Protein AF-A0A0C3SFB3-F1 (afdb_monomer_lite)

Secondary structure (DSSP, 8-state):
-----PPP---TTHHHHHHTTS-----TTHHHHSTT--TT-HHHHHHHHHHH-GGG-EEEETTTTEEEE-----SSS-----TTPPPBPTTT-PBPEE--SS--PPPTT-HHHHHHHHHHHHTTHHHHHHHHHHHHHHHHHHHHHHHHHH-S-HHHHHHHHHHHHHHHHTT---HHHHHHHHHHHHHHTSSS----------

Structure (mmCIF, N/CA/C/O backbone):
data_AF-A0A0C3SFB3-F1
#
_entry.id   AF-A0A0C3SFB3-F1
#
loop_
_atom_site.group_PDB
_atom_site.id
_atom_site.type_symbol
_atom_site.label_atom_id
_atom_site.label_alt_id
_atom_site.label_comp_id
_atom_site.label_asym_id
_atom_site.label_entity_id
_atom_site.label_seq_id
_atom_site.pdbx_PDB_ins_code
_atom_site.Cartn_x
_atom_site.Cartn_y
_atom_site.Cartn_z
_atom_site.occupancy
_atom_site.B_iso_or_equiv
_atom_site.auth_seq_id
_atom_site.auth_comp_id
_atom_site.auth_asym_id
_atom_site.auth_atom_id
_atom_site.pdbx_PDB_model_num
ATOM 1 N N . MET A 1 1 ? -68.921 9.441 -47.881 1.00 49.91 1 MET A N 1
ATOM 2 C CA . MET A 1 1 ? -67.857 8.705 -48.596 1.00 49.91 1 MET A CA 1
ATOM 3 C C . MET A 1 1 ? -66.589 9.534 -48.501 1.00 49.91 1 MET A C 1
ATOM 5 O O . MET A 1 1 ? -66.447 10.496 -49.240 1.00 49.91 1 MET A O 1
ATOM 9 N N . SER A 1 2 ? -65.757 9.250 -47.498 1.00 42.28 2 SER A N 1
ATOM 10 C CA . SER A 1 2 ? -64.534 10.006 -47.208 1.00 42.28 2 SER A CA 1
ATOM 11 C C . SER A 1 2 ? -63.333 9.083 -47.340 1.00 42.28 2 SER A C 1
ATOM 13 O O . SER A 1 2 ? -63.399 7.913 -46.965 1.00 42.28 2 SER A O 1
ATOM 15 N N . TRP A 1 3 ? -62.285 9.631 -47.937 1.00 44.44 3 TRP A N 1
ATOM 16 C CA . TRP A 1 3 ? -61.108 8.955 -48.454 1.00 44.44 3 TRP A CA 1
ATOM 17 C C . TRP A 1 3 ? -60.105 8.580 -47.357 1.00 44.44 3 TRP A C 1
ATOM 19 O O . TRP A 1 3 ? -59.938 9.297 -46.373 1.00 44.44 3 TRP A O 1
ATOM 29 N N . TYR A 1 4 ? -59.423 7.456 -47.582 1.00 46.94 4 TYR A N 1
ATOM 30 C CA . TYR A 1 4 ? -58.229 7.007 -46.868 1.00 46.94 4 TYR A CA 1
ATOM 31 C C . TYR A 1 4 ? -57.036 7.939 -47.141 1.00 46.94 4 TYR A C 1
ATOM 33 O O . TYR A 1 4 ? -56.755 8.255 -48.296 1.00 46.94 4 TYR A O 1
ATOM 41 N N . LEU A 1 5 ? -56.264 8.258 -46.098 1.00 49.12 5 LEU A N 1
ATOM 42 C CA . LEU A 1 5 ? -54.842 8.601 -46.207 1.00 49.12 5 LEU A CA 1
ATOM 43 C C . LEU A 1 5 ? -54.047 7.771 -45.179 1.00 49.12 5 LEU A C 1
ATOM 45 O O . LEU A 1 5 ? -54.391 7.799 -43.996 1.00 49.12 5 LEU A O 1
ATOM 49 N N . PRO A 1 6 ? -52.998 7.035 -45.593 1.00 55.06 6 PRO A N 1
ATOM 50 C CA . PRO A 1 6 ? -52.096 6.346 -44.678 1.00 55.06 6 PRO A CA 1
ATOM 51 C C . PRO A 1 6 ? -51.056 7.327 -44.118 1.00 55.06 6 PRO A C 1
ATOM 53 O O . PRO A 1 6 ? -50.273 7.923 -44.856 1.00 55.06 6 PRO A O 1
ATOM 56 N N . GLY A 1 7 ? -51.048 7.489 -42.794 1.00 41.53 7 GLY A N 1
ATOM 57 C CA . GLY A 1 7 ? -50.028 8.247 -42.073 1.00 41.53 7 GLY A CA 1
ATOM 58 C C . GLY A 1 7 ? -48.713 7.472 -41.986 1.00 41.53 7 GLY A C 1
ATOM 59 O O . GLY A 1 7 ? -48.650 6.401 -41.386 1.00 41.53 7 GLY A O 1
ATOM 60 N N . SER A 1 8 ? -47.665 8.041 -42.576 1.00 47.25 8 SER A N 1
ATOM 61 C CA . SER A 1 8 ? -46.278 7.588 -42.518 1.00 47.25 8 SER A CA 1
ATOM 62 C C . SER A 1 8 ? -45.688 7.757 -41.114 1.00 47.25 8 SER A C 1
ATOM 64 O O . SER A 1 8 ? -45.503 8.880 -40.644 1.00 47.25 8 SER A O 1
ATOM 66 N N . TRP A 1 9 ? -45.328 6.651 -40.469 1.00 46.22 9 TRP A N 1
ATOM 67 C CA . TRP A 1 9 ? -44.411 6.646 -39.330 1.00 46.22 9 TRP A CA 1
ATOM 68 C C . TRP A 1 9 ? -42.994 6.448 -39.866 1.00 46.22 9 TRP A C 1
ATOM 70 O O . TRP A 1 9 ? -42.570 5.329 -40.138 1.00 46.22 9 TRP A O 1
ATOM 80 N N . SER A 1 10 ? -42.262 7.541 -40.066 1.00 52.19 10 SER A N 1
ATOM 81 C CA . SER A 1 10 ? -40.809 7.493 -40.238 1.00 52.19 10 SER A CA 1
ATOM 82 C C . SER A 1 10 ? -40.157 7.953 -38.938 1.00 52.19 10 SER A C 1
ATOM 84 O O . SER A 1 10 ? -39.883 9.138 -38.731 1.00 52.19 10 SER A O 1
ATOM 86 N N . ASP A 1 11 ? -39.961 6.983 -38.049 1.00 52.31 11 ASP A N 1
ATOM 87 C CA . ASP A 1 11 ? -39.263 7.095 -36.775 1.00 52.31 11 ASP A CA 1
ATOM 88 C C . ASP A 1 11 ? -37.782 7.457 -36.968 1.00 52.31 11 ASP A C 1
ATOM 90 O O . ASP A 1 11 ? -36.926 6.599 -37.172 1.00 52.31 11 ASP A O 1
ATOM 94 N N . ASN A 1 12 ? -37.445 8.736 -36.800 1.00 55.34 12 ASN A N 1
ATOM 95 C CA . ASN A 1 12 ? -36.061 9.190 -36.600 1.00 55.34 12 ASN A CA 1
ATOM 96 C C . ASN A 1 12 ? -35.609 9.133 -35.122 1.00 55.34 12 ASN A C 1
ATOM 98 O O . ASN A 1 12 ? -34.613 9.750 -34.746 1.00 55.34 12 ASN A O 1
ATOM 102 N N . SER A 1 13 ? -36.299 8.370 -34.268 1.00 54.44 13 SER A N 1
ATOM 103 C CA . SER A 1 13 ? -35.943 8.218 -32.844 1.00 54.44 13 SER A CA 1
ATOM 104 C C . SER A 1 13 ? -34.999 7.043 -32.551 1.00 54.44 13 SER A C 1
ATOM 106 O O . SER A 1 13 ? -34.404 6.986 -31.473 1.00 54.44 13 SER A O 1
ATOM 108 N N . SER A 1 14 ? -34.786 6.133 -33.505 1.00 54.47 14 SER A N 1
ATOM 109 C CA . SER A 1 14 ? -34.004 4.906 -33.271 1.00 54.47 14 SER A CA 1
ATOM 110 C C . SER A 1 14 ? -32.488 5.085 -33.455 1.00 54.47 14 SER A C 1
ATOM 112 O O . SER A 1 14 ? -31.701 4.408 -32.792 1.00 54.47 14 SER A O 1
ATOM 114 N N . LEU A 1 15 ? -32.038 6.048 -34.271 1.00 52.28 15 LEU A N 1
ATOM 115 C CA . LEU A 1 15 ? -30.601 6.299 -34.479 1.00 52.28 15 LEU A CA 1
ATOM 116 C C . LEU A 1 15 ? -29.950 7.081 -33.326 1.00 52.28 15 LEU A C 1
ATOM 118 O O . LEU A 1 15 ? -28.795 6.826 -32.977 1.00 52.28 15 LEU A O 1
ATOM 122 N N . LEU A 1 16 ? -30.690 7.971 -32.657 1.00 51.06 16 LEU A N 1
ATOM 123 C CA . LEU A 1 16 ? -30.172 8.698 -31.490 1.00 51.06 16 LEU A CA 1
ATOM 124 C C . LEU A 1 16 ? -30.140 7.842 -30.212 1.00 51.06 16 LEU A C 1
ATOM 126 O O . LEU A 1 16 ? -29.319 8.099 -29.327 1.00 51.06 16 LEU A O 1
ATOM 130 N N . ALA A 1 17 ? -30.964 6.792 -30.127 1.00 52.12 17 ALA A N 1
ATOM 131 C CA . ALA A 1 17 ? -30.887 5.802 -29.052 1.00 52.12 17 ALA A CA 1
ATOM 132 C C . ALA A 1 17 ? -29.675 4.862 -29.219 1.00 52.12 17 ALA A C 1
ATOM 134 O O . ALA A 1 17 ? -28.998 4.553 -28.236 1.00 52.12 17 ALA A O 1
ATOM 135 N N . ALA A 1 18 ? -29.323 4.491 -30.457 1.00 51.00 18 ALA A N 1
ATOM 136 C CA . ALA A 1 18 ? -28.175 3.626 -30.744 1.00 51.00 18 ALA A CA 1
ATOM 137 C C . ALA A 1 18 ? -26.812 4.308 -30.487 1.00 51.00 18 ALA A C 1
ATOM 139 O O . ALA A 1 18 ? -25.882 3.671 -29.993 1.00 51.00 18 ALA A O 1
ATOM 140 N N . ILE A 1 19 ? -26.687 5.621 -30.718 1.00 52.19 19 ILE A N 1
ATOM 141 C CA . ILE A 1 19 ? -25.431 6.356 -30.452 1.00 52.19 19 ILE A CA 1
ATOM 142 C C . ILE A 1 19 ? -25.197 6.571 -28.941 1.00 52.19 19 ILE A C 1
ATOM 144 O O . ILE A 1 19 ? -24.052 6.656 -28.486 1.00 52.19 19 ILE A O 1
ATOM 148 N N . ARG A 1 20 ? -26.258 6.582 -28.119 1.00 46.94 20 ARG A N 1
ATOM 149 C CA . ARG A 1 20 ? -26.149 6.747 -26.656 1.00 46.94 20 ARG A CA 1
ATOM 150 C C . ARG A 1 20 ? -25.627 5.508 -25.917 1.00 46.94 20 ARG A C 1
ATOM 152 O O . ARG A 1 20 ? -25.190 5.647 -24.776 1.00 46.94 20 ARG A O 1
ATOM 159 N N . LEU A 1 21 ? -25.595 4.336 -26.554 1.00 46.41 21 LEU A N 1
ATOM 160 C CA . LEU A 1 21 ? -25.125 3.088 -25.934 1.00 46.41 21 LEU A CA 1
ATOM 161 C C . LEU A 1 21 ? -23.612 2.822 -26.085 1.00 46.41 21 LEU A C 1
ATOM 163 O O . LEU A 1 21 ? -23.083 1.980 -25.360 1.00 46.41 21 LEU A O 1
ATOM 167 N N . SER A 1 22 ? -22.885 3.589 -26.910 1.00 48.84 22 SER A N 1
ATOM 168 C CA . SER A 1 22 ? -21.441 3.375 -27.163 1.00 48.84 22 SER A CA 1
ATOM 169 C C . SER A 1 22 ? -20.495 4.399 -26.525 1.00 48.84 22 SER A C 1
ATOM 171 O O . SER A 1 22 ? -19.280 4.324 -26.693 1.00 48.84 22 SER A O 1
ATOM 173 N N . LEU A 1 23 ? -21.008 5.338 -25.727 1.00 48.16 23 LEU A N 1
ATOM 174 C CA . LEU A 1 23 ? -20.191 6.307 -24.991 1.00 48.16 23 LEU A CA 1
ATOM 175 C C . LEU A 1 23 ? -20.439 6.196 -23.485 1.00 48.16 23 LEU A C 1
ATOM 177 O O . LEU A 1 23 ? -20.798 7.167 -22.820 1.00 48.16 23 LEU A O 1
ATOM 181 N N . LYS A 1 24 ? -20.144 5.019 -22.914 1.00 49.81 24 LYS A N 1
ATOM 182 C CA . LYS A 1 24 ? -19.747 4.918 -21.500 1.00 49.81 24 LYS A CA 1
ATOM 183 C C . LYS A 1 24 ? -18.428 5.677 -21.341 1.00 49.81 24 LYS A C 1
ATOM 185 O O . LYS A 1 24 ? -17.345 5.099 -21.350 1.00 49.81 24 LYS A O 1
ATOM 190 N N . LYS A 1 25 ? -18.517 7.008 -21.262 1.00 47.16 25 LYS A N 1
ATOM 191 C CA . LYS A 1 25 ? -17.401 7.904 -20.968 1.00 47.16 25 LYS A CA 1
ATOM 192 C C . LYS A 1 25 ? -16.881 7.528 -19.583 1.00 47.16 25 LYS A C 1
ATOM 194 O O . LYS A 1 25 ? -17.383 8.002 -18.569 1.00 47.16 25 LYS A O 1
ATOM 199 N N . SER A 1 26 ? -15.863 6.671 -19.549 1.00 44.28 26 SER A N 1
ATOM 200 C CA . SER A 1 26 ? -14.996 6.495 -18.389 1.00 44.28 26 SER A CA 1
ATOM 201 C C . SER A 1 26 ? -14.625 7.888 -17.880 1.00 44.28 26 SER A C 1
ATOM 203 O O . SER A 1 26 ? -14.154 8.724 -18.671 1.00 44.28 26 SER A O 1
ATOM 205 N N . THR A 1 27 ? -14.862 8.147 -16.596 1.00 47.53 27 THR A N 1
ATOM 206 C CA . THR A 1 27 ? -14.517 9.428 -15.975 1.00 47.53 27 THR A CA 1
ATOM 207 C C . THR A 1 27 ? -13.043 9.771 -16.256 1.00 47.53 27 THR A C 1
ATOM 209 O O . THR A 1 27 ? -12.217 8.859 -16.373 1.00 47.53 27 THR A O 1
ATOM 212 N N . PRO A 1 28 ? -12.660 11.057 -16.365 1.00 46.81 28 PRO A N 1
ATOM 213 C CA . PRO A 1 28 ? -11.268 11.449 -16.618 1.00 46.81 28 PRO A CA 1
ATOM 214 C C . PRO A 1 28 ? -10.269 10.866 -15.601 1.00 46.81 28 PRO A C 1
ATOM 216 O O . PRO A 1 28 ? -9.094 10.699 -15.921 1.00 46.81 28 PRO A O 1
ATOM 219 N N . PHE A 1 29 ? -10.743 10.501 -14.404 1.00 40.38 29 PHE A N 1
ATOM 220 C CA . PHE A 1 29 ? -9.942 9.883 -13.351 1.00 40.38 29 PHE A CA 1
ATOM 221 C C . PHE A 1 29 ? -9.592 8.409 -13.631 1.00 40.38 29 PHE A C 1
ATOM 223 O O . PHE A 1 29 ? -8.455 8.004 -13.404 1.00 40.38 29 PHE A O 1
ATOM 230 N N . GLN A 1 30 ? -10.503 7.622 -14.222 1.00 44.09 30 GLN A N 1
ATOM 231 C CA . GLN A 1 30 ? -10.213 6.235 -14.630 1.00 44.09 30 GLN A CA 1
ATOM 232 C C . GLN A 1 30 ? -9.124 6.164 -15.709 1.00 44.09 30 GLN A C 1
ATOM 234 O O . GLN A 1 30 ? -8.238 5.314 -15.650 1.00 44.09 30 GLN A O 1
ATOM 239 N N . ARG A 1 31 ? -9.073 7.149 -16.618 1.00 45.91 31 ARG A N 1
ATOM 240 C CA . ARG A 1 31 ? -8.087 7.161 -17.716 1.00 45.91 31 ARG A CA 1
ATOM 241 C C . ARG A 1 31 ? -6.635 7.377 -17.281 1.00 45.91 31 ARG A C 1
ATOM 243 O O . ARG A 1 31 ? -5.741 7.240 -18.119 1.00 45.91 31 ARG A O 1
ATOM 250 N N . ARG A 1 32 ? -6.377 7.757 -16.023 1.00 44.41 32 ARG A N 1
ATOM 251 C CA . ARG A 1 32 ? -5.012 7.924 -15.493 1.00 44.41 32 ARG A CA 1
ATOM 252 C C . ARG A 1 32 ? -4.505 6.666 -14.771 1.00 44.41 32 ARG A C 1
ATOM 254 O O . ARG A 1 32 ? -3.295 6.498 -14.667 1.00 44.41 32 ARG A O 1
ATOM 261 N N . CYS A 1 33 ? -5.398 5.765 -14.353 1.00 45.50 33 CYS A N 1
ATOM 262 C CA . CYS A 1 33 ? -5.047 4.458 -13.788 1.00 45.50 33 CYS A CA 1
ATOM 263 C C . CYS A 1 33 ? -4.882 3.368 -14.863 1.00 45.50 33 CYS A C 1
ATOM 265 O O . CYS A 1 33 ? -4.105 2.443 -14.652 1.00 45.50 33 CYS A O 1
ATOM 267 N N . ASP A 1 34 ? -5.530 3.522 -16.024 1.00 42.88 34 ASP A N 1
ATOM 268 C CA . ASP A 1 34 ? -5.486 2.533 -17.115 1.00 42.88 34 ASP A CA 1
ATOM 269 C C . ASP A 1 34 ? -4.288 2.685 -18.068 1.00 42.88 34 ASP A C 1
ATOM 271 O O . ASP A 1 34 ? -3.938 1.752 -18.784 1.00 42.88 34 ASP A O 1
ATOM 275 N N . ARG A 1 35 ? -3.609 3.842 -18.106 1.00 43.62 35 ARG A N 1
ATOM 276 C CA . ARG A 1 35 ? -2.664 4.151 -19.201 1.00 43.62 35 ARG A CA 1
ATOM 277 C C . ARG A 1 35 ? -1.262 3.532 -19.072 1.00 43.62 35 ARG A C 1
ATOM 279 O O . ARG A 1 35 ? -0.340 3.967 -19.757 1.00 43.62 35 ARG A O 1
ATOM 286 N N . ARG A 1 36 ? -1.082 2.542 -18.195 1.00 45.78 36 ARG A N 1
ATOM 287 C CA . ARG A 1 36 ? 0.147 1.731 -18.133 1.00 45.78 36 ARG A CA 1
ATOM 288 C C . ARG A 1 36 ? -0.111 0.386 -17.457 1.00 45.78 36 ARG A C 1
ATOM 290 O O . ARG A 1 36 ? 0.445 0.090 -16.401 1.00 45.78 36 ARG A O 1
ATOM 297 N N . ILE A 1 37 ? -1.012 -0.389 -18.046 1.00 44.84 37 ILE A N 1
ATOM 298 C CA . ILE A 1 37 ? -1.141 -1.816 -17.765 1.00 44.84 37 ILE A CA 1
ATOM 299 C C . ILE A 1 37 ? -0.477 -2.530 -18.943 1.00 44.84 37 ILE A C 1
ATOM 301 O O . ILE A 1 37 ? -1.133 -2.886 -19.914 1.00 44.84 37 ILE A O 1
ATOM 305 N N . ASP A 1 38 ? 0.848 -2.662 -18.881 1.00 42.56 38 ASP A N 1
ATOM 306 C CA . ASP A 1 38 ? 1.537 -3.679 -19.675 1.00 42.56 38 ASP A CA 1
ATOM 307 C C . ASP A 1 38 ? 1.172 -5.027 -19.037 1.00 42.56 38 ASP A C 1
ATOM 309 O O . ASP A 1 38 ? 1.398 -5.240 -17.842 1.00 42.56 38 ASP A O 1
ATOM 313 N N . TYR A 1 39 ? 0.526 -5.906 -19.802 1.00 45.09 39 TYR A N 1
ATOM 314 C CA . TYR A 1 39 ? -0.134 -7.132 -19.333 1.00 45.09 39 TYR A CA 1
ATOM 315 C C . TYR A 1 39 ? 0.817 -8.237 -18.828 1.00 45.09 39 TYR A C 1
ATOM 317 O O . TYR A 1 39 ? 0.364 -9.342 -18.539 1.00 45.09 39 TYR A O 1
ATOM 325 N N . ASP A 1 40 ? 2.116 -7.966 -18.675 1.00 45.44 40 ASP A N 1
ATOM 326 C CA . ASP A 1 40 ? 3.138 -9.023 -18.656 1.00 45.44 40 ASP A CA 1
ATOM 327 C C . ASP A 1 40 ? 3.744 -9.352 -17.278 1.00 45.44 40 ASP A C 1
ATOM 329 O O . ASP A 1 40 ? 4.722 -10.077 -17.150 1.00 45.44 40 ASP A O 1
ATOM 333 N N . THR A 1 41 ? 3.170 -8.856 -16.180 1.00 48.41 41 THR A N 1
ATOM 334 C CA . THR A 1 41 ? 3.517 -9.368 -14.839 1.00 48.41 41 THR A CA 1
ATOM 335 C C . THR A 1 41 ? 2.291 -9.398 -13.934 1.00 48.41 41 THR A C 1
ATOM 337 O O . THR A 1 41 ? 1.861 -8.375 -13.398 1.00 48.41 41 THR A O 1
ATOM 340 N N . ARG A 1 42 ? 1.751 -10.603 -13.682 1.00 48.25 42 ARG A N 1
ATOM 341 C CA . ARG A 1 42 ? 0.630 -10.873 -12.748 1.00 48.25 42 ARG A CA 1
ATOM 342 C C . ARG A 1 42 ? 0.789 -10.221 -11.360 1.00 48.25 42 ARG A C 1
ATOM 344 O O . ARG A 1 42 ? -0.207 -9.974 -10.688 1.00 48.25 42 ARG A O 1
ATOM 351 N N . LEU A 1 43 ? 2.012 -9.887 -10.937 1.00 47.53 43 LEU A N 1
ATOM 352 C CA . LEU A 1 43 ? 2.312 -9.226 -9.658 1.00 47.53 43 LEU A CA 1
ATOM 353 C C . LEU A 1 43 ? 2.208 -7.685 -9.700 1.00 47.53 43 LEU A C 1
ATOM 355 O O . LEU A 1 43 ? 1.955 -7.055 -8.671 1.00 47.53 43 LEU A O 1
ATOM 359 N N . GLY A 1 44 ? 2.349 -7.056 -10.872 1.00 44.16 44 GLY A N 1
ATOM 360 C CA . GLY A 1 44 ? 2.242 -5.599 -11.032 1.00 44.16 44 GLY A CA 1
ATOM 361 C C . GLY A 1 44 ? 0.805 -5.078 -10.911 1.00 44.16 44 GLY A C 1
ATOM 362 O O . GLY A 1 44 ? 0.584 -3.961 -10.431 1.00 44.16 44 GLY A O 1
ATOM 363 N N . HIS A 1 45 ? -0.172 -5.917 -11.263 1.00 49.06 45 HIS A N 1
ATOM 364 C CA . HIS A 1 45 ? -1.595 -5.575 -11.274 1.00 49.06 45 HIS A CA 1
ATOM 365 C C . HIS A 1 45 ? -2.140 -5.298 -9.858 1.00 49.06 45 HIS A C 1
ATOM 367 O O . HIS A 1 45 ? -2.758 -4.263 -9.610 1.00 49.06 45 HIS A O 1
ATOM 373 N N . TYR A 1 46 ? -1.818 -6.149 -8.878 1.00 46.50 46 TYR A N 1
ATOM 374 C CA . TYR A 1 46 ? -2.274 -5.987 -7.486 1.00 46.50 46 TYR A CA 1
ATOM 375 C C . TYR A 1 46 ? -1.638 -4.785 -6.771 1.00 46.50 46 TYR A C 1
ATOM 377 O O . TYR A 1 46 ? -2.255 -4.152 -5.910 1.00 46.50 46 TYR A O 1
ATOM 385 N N . ALA A 1 47 ? -0.404 -4.445 -7.145 1.00 48.31 47 ALA A N 1
ATOM 386 C CA . ALA A 1 47 ? 0.407 -3.419 -6.502 1.00 48.31 47 ALA A CA 1
ATOM 387 C C . ALA A 1 47 ? -0.028 -1.981 -6.822 1.00 48.31 47 ALA A C 1
ATOM 389 O O . ALA A 1 47 ? 0.203 -1.089 -6.001 1.00 48.31 47 ALA A O 1
ATOM 390 N N . ASN A 1 48 ? -0.613 -1.755 -8.003 1.00 47.22 48 ASN A N 1
ATOM 391 C CA . ASN A 1 48 ? -1.123 -0.449 -8.430 1.00 47.22 48 ASN A CA 1
ATOM 392 C C . ASN A 1 48 ? -2.634 -0.323 -8.163 1.00 47.22 48 ASN A C 1
ATOM 394 O O . ASN A 1 48 ? -3.120 0.745 -7.797 1.00 47.22 48 ASN A O 1
ATOM 398 N N . TRP A 1 49 ? -3.366 -1.439 -8.233 1.00 47.94 49 TRP A N 1
ATOM 399 C CA . TRP A 1 49 ? -4.794 -1.486 -7.925 1.00 47.94 49 TRP A CA 1
ATOM 400 C C . TRP A 1 49 ? -5.105 -1.181 -6.451 1.00 47.94 49 TRP A C 1
ATOM 402 O O . TRP A 1 49 ? -6.040 -0.443 -6.166 1.00 47.94 49 TRP A O 1
ATOM 412 N N . THR A 1 50 ? -4.266 -1.624 -5.509 1.00 48.50 50 THR A N 1
ATOM 413 C CA . THR A 1 50 ? -4.386 -1.286 -4.071 1.00 48.50 50 THR A CA 1
ATOM 414 C C . THR A 1 50 ? -4.197 0.202 -3.753 1.00 48.50 50 THR A C 1
ATOM 416 O O . THR A 1 50 ? -4.694 0.662 -2.730 1.00 48.50 50 THR A O 1
ATOM 419 N N . ARG A 1 51 ? -3.511 0.968 -4.616 1.00 50.97 51 ARG A N 1
ATOM 420 C CA . ARG A 1 51 ? -3.303 2.420 -4.454 1.00 50.97 51 ARG A CA 1
ATOM 421 C C . ARG A 1 51 ? -4.477 3.251 -4.980 1.00 50.97 51 ARG A C 1
ATOM 423 O O . ARG A 1 51 ? -4.703 4.354 -4.494 1.00 50.97 51 ARG A O 1
ATOM 430 N N . CYS A 1 52 ? -5.197 2.744 -5.979 1.00 47.34 52 CYS A N 1
ATOM 431 C CA . CYS A 1 52 ? -6.260 3.483 -6.666 1.00 47.34 52 CYS A CA 1
ATOM 432 C C . CYS A 1 52 ? -7.663 2.936 -6.395 1.00 47.34 52 CYS A C 1
ATOM 434 O O . CYS A 1 52 ? -8.637 3.606 -6.729 1.00 47.34 52 CYS A O 1
ATOM 436 N N . ASN A 1 53 ? -7.783 1.754 -5.786 1.00 60.25 53 ASN A N 1
ATOM 437 C CA . ASN A 1 53 ? -9.064 1.208 -5.384 1.00 60.25 53 ASN A CA 1
ATOM 438 C C . ASN A 1 53 ? -9.275 1.401 -3.867 1.00 60.25 53 ASN A C 1
ATOM 440 O O . ASN A 1 53 ? -8.747 0.616 -3.071 1.00 60.25 53 ASN A O 1
ATOM 444 N N . PRO A 1 54 ? -10.057 2.419 -3.451 1.00 57.88 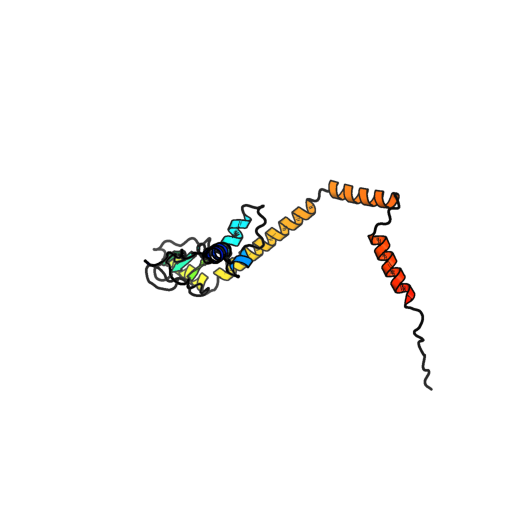54 PRO A N 1
ATOM 445 C CA . PRO A 1 54 ? -10.363 2.671 -2.042 1.00 57.88 54 PRO A CA 1
ATOM 446 C C . PRO A 1 54 ? -11.029 1.479 -1.334 1.00 57.88 54 PRO A C 1
ATOM 448 O O . PRO A 1 54 ? -11.009 1.422 -0.107 1.00 57.88 54 PRO A O 1
ATOM 451 N N . ALA A 1 55 ? -11.535 0.484 -2.074 1.00 59.59 55 ALA A N 1
ATOM 452 C CA . ALA A 1 55 ? -12.078 -0.752 -1.513 1.00 59.59 55 ALA A CA 1
ATOM 453 C C . ALA A 1 55 ? -11.031 -1.654 -0.819 1.00 59.59 55 ALA A C 1
ATOM 455 O O . ALA A 1 55 ? -11.409 -2.557 -0.070 1.00 59.59 55 ALA A O 1
ATOM 456 N N . PHE A 1 56 ? -9.725 -1.439 -1.043 1.00 71.81 56 PHE A N 1
ATOM 457 C CA . PHE A 1 56 ? -8.662 -2.240 -0.406 1.00 71.81 56 PHE A CA 1
ATOM 458 C C . PHE A 1 56 ? -8.048 -1.602 0.828 1.00 71.81 56 PHE A C 1
ATOM 460 O O . PHE A 1 56 ? -7.349 -2.285 1.580 1.00 71.81 56 PHE A O 1
ATOM 467 N N . GLN A 1 57 ? -8.309 -0.319 1.059 1.00 83.38 57 GLN A N 1
ATOM 468 C CA . GLN A 1 57 ? -7.809 0.369 2.234 1.00 83.38 57 GLN A CA 1
ATOM 469 C C . GLN A 1 57 ? -8.586 -0.110 3.467 1.00 83.38 57 GLN A C 1
ATOM 471 O O . GLN A 1 57 ? -9.821 -0.100 3.485 1.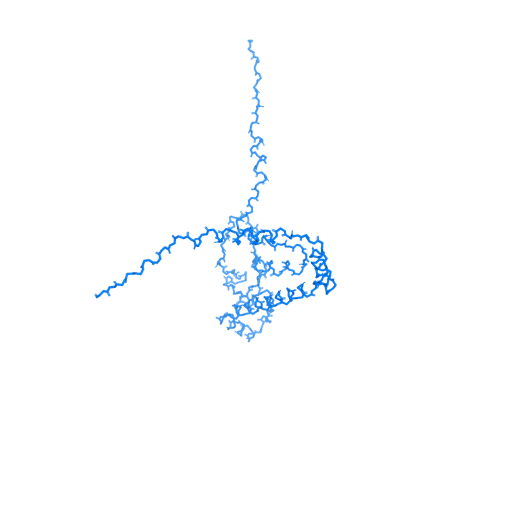00 83.38 57 GLN A O 1
ATOM 476 N N . LYS A 1 58 ? -7.859 -0.545 4.499 1.00 90.44 58 LYS A N 1
ATOM 477 C CA . LYS A 1 58 ? -8.452 -0.855 5.799 1.00 90.44 58 LYS A CA 1
ATOM 478 C C . LYS A 1 58 ? -8.483 0.405 6.654 1.00 90.44 58 LYS A C 1
ATOM 480 O O . LYS A 1 58 ? -7.560 1.223 6.614 1.00 90.44 58 LYS A O 1
ATOM 485 N N . TYR A 1 59 ? -9.543 0.512 7.439 1.00 92.56 59 TYR A N 1
ATOM 486 C CA . TYR A 1 59 ? -9.768 1.569 8.406 1.00 92.56 59 TYR A CA 1
ATOM 487 C C . TYR A 1 59 ? -9.986 0.946 9.780 1.00 92.56 59 TYR A C 1
ATOM 489 O O . TYR A 1 59 ? -10.594 -0.117 9.899 1.00 92.56 59 TYR A O 1
ATOM 497 N N . ALA A 1 60 ? -9.475 1.596 10.814 1.00 95.19 60 ALA A N 1
ATOM 498 C CA . ALA A 1 60 ? -9.609 1.193 12.197 1.00 95.19 60 ALA A CA 1
ATOM 499 C C . ALA A 1 60 ? -10.336 2.292 12.975 1.00 95.19 60 ALA A C 1
ATOM 501 O O . ALA A 1 60 ? -9.976 3.466 12.908 1.00 95.19 60 ALA A O 1
ATOM 502 N N . CYS A 1 61 ? -11.373 1.912 13.713 1.00 96.19 61 CYS A N 1
ATOM 503 C CA . CYS A 1 61 ? -12.005 2.792 14.683 1.00 96.19 61 CYS A CA 1
ATOM 504 C C . CYS A 1 61 ? -11.400 2.516 16.057 1.00 96.19 61 CYS A C 1
ATOM 506 O O . CYS A 1 61 ? -11.571 1.423 16.600 1.00 96.19 61 CYS A O 1
ATOM 508 N N . PHE A 1 62 ? -10.720 3.510 16.621 1.00 96.00 62 PHE A N 1
ATOM 509 C CA . PHE A 1 62 ? -10.029 3.374 17.901 1.00 96.00 62 PHE A CA 1
ATOM 510 C C . PHE A 1 62 ? -10.958 3.421 19.118 1.00 96.00 62 PHE A C 1
ATOM 512 O O . PHE A 1 62 ? -10.570 2.987 20.197 1.00 96.00 62 PHE A O 1
ATOM 519 N N . ASP A 1 63 ? -12.190 3.905 18.959 1.00 95.94 63 ASP A N 1
ATOM 520 C CA . ASP A 1 63 ? -13.170 3.931 20.046 1.00 95.94 63 ASP A CA 1
ATOM 521 C C . ASP A 1 63 ? -13.827 2.569 20.264 1.00 95.94 63 ASP A C 1
ATOM 523 O O . ASP A 1 63 ? -13.917 2.079 21.386 1.00 95.94 63 ASP A O 1
ATOM 527 N N . CYS A 1 64 ? -14.279 1.929 19.181 1.00 96.31 64 CYS A N 1
ATOM 528 C CA . CYS A 1 64 ? -14.922 0.614 19.260 1.00 96.31 64 CYS A CA 1
ATOM 529 C C . CYS A 1 64 ? -13.959 -0.555 19.002 1.00 96.31 64 CYS A C 1
ATOM 531 O O . CYS A 1 64 ? -14.368 -1.713 19.137 1.00 96.31 64 CYS A O 1
ATOM 533 N N . ARG A 1 65 ? -12.697 -0.254 18.652 1.00 97.00 65 ARG A N 1
ATOM 534 C CA . ARG A 1 65 ? -11.622 -1.222 18.372 1.00 97.00 65 ARG A CA 1
ATOM 535 C C . ARG A 1 65 ? -12.001 -2.208 17.262 1.00 97.00 65 ARG A C 1
ATOM 537 O O . ARG A 1 65 ? -11.768 -3.412 17.357 1.00 97.00 65 ARG A O 1
ATOM 544 N N . LYS A 1 66 ? -12.643 -1.693 16.206 1.00 95.75 66 LYS A N 1
ATOM 545 C CA . LYS A 1 66 ? -13.102 -2.470 15.043 1.00 95.75 66 LYS A CA 1
ATOM 546 C C . LYS A 1 66 ? -12.360 -2.036 13.789 1.00 95.75 66 LYS A C 1
ATOM 548 O O . LYS A 1 66 ? -12.231 -0.843 13.518 1.00 95.75 66 LYS A O 1
ATOM 553 N N . VAL A 1 67 ? -11.925 -3.016 13.003 1.00 94.56 67 VAL A N 1
ATOM 554 C CA . VAL A 1 67 ? -11.351 -2.796 11.672 1.00 94.56 67 VAL A CA 1
ATOM 555 C C . VAL A 1 67 ? -12.400 -3.087 10.615 1.00 94.56 67 VAL A C 1
ATOM 557 O O . VAL A 1 67 ? -13.123 -4.079 10.697 1.00 94.56 67 VAL A O 1
ATOM 560 N N . PHE A 1 68 ? -12.486 -2.219 9.619 1.00 91.94 68 PHE A N 1
ATOM 561 C CA . PHE A 1 68 ? -13.452 -2.313 8.538 1.00 91.94 68 PHE A CA 1
ATOM 562 C C . PHE A 1 68 ? -12.830 -1.868 7.212 1.00 91.94 68 PHE A C 1
ATOM 564 O O . PHE A 1 68 ? -11.767 -1.246 7.163 1.00 91.94 68 PHE A O 1
ATOM 571 N N . LYS A 1 69 ? -13.480 -2.243 6.113 1.00 88.25 69 LYS A N 1
ATOM 572 C CA . LYS A 1 69 ? -13.151 -1.754 4.771 1.00 88.25 69 LYS A CA 1
ATOM 573 C C . LYS A 1 69 ? -14.143 -0.660 4.412 1.00 88.25 69 LYS A C 1
ATOM 575 O O . LYS A 1 69 ? -15.288 -0.708 4.856 1.00 88.25 69 LYS A O 1
ATOM 580 N N . CYS A 1 70 ? -13.719 0.292 3.589 1.00 79.94 70 CYS A N 1
ATOM 581 C CA . CYS A 1 70 ? -14.659 1.233 3.002 1.00 79.94 70 CYS A CA 1
ATOM 582 C C . CYS A 1 70 ? -15.554 0.459 2.025 1.00 79.94 70 CYS A C 1
ATOM 584 O O . CYS A 1 70 ? -15.095 0.015 0.970 1.00 79.94 70 CYS A O 1
ATOM 586 N N . THR A 1 71 ? -16.810 0.222 2.396 1.00 69.38 71 THR A N 1
ATOM 587 C CA . THR A 1 71 ? -17.807 -0.299 1.466 1.00 69.38 71 THR A CA 1
ATOM 588 C C . THR A 1 71 ? -18.158 0.846 0.532 1.00 69.38 71 THR A C 1
ATOM 590 O O . THR A 1 71 ? -18.796 1.805 0.958 1.00 69.38 71 THR A O 1
ATOM 593 N N . SER A 1 72 ? -17.723 0.786 -0.729 1.00 59.94 72 SER A N 1
ATOM 594 C CA . SER A 1 72 ? -18.298 1.655 -1.755 1.00 59.94 72 SER A CA 1
ATOM 595 C C . SER A 1 72 ? -19.792 1.351 -1.782 1.00 59.94 72 SER A C 1
ATOM 597 O O . SER A 1 72 ? -20.164 0.243 -2.183 1.00 59.94 72 SER A O 1
ATOM 599 N N . SER A 1 73 ? -20.625 2.262 -1.284 1.00 52.09 73 SER A N 1
ATOM 600 C CA . SER A 1 73 ? -22.071 2.100 -1.352 1.00 52.09 73 SER A CA 1
ATOM 601 C C . SER A 1 73 ? -22.432 1.876 -2.820 1.00 52.09 73 SER A C 1
ATOM 603 O O . SER A 1 73 ? -22.123 2.688 -3.690 1.00 52.09 73 SER A O 1
ATOM 605 N N . LYS A 1 74 ? -22.985 0.698 -3.110 1.00 47.38 74 LYS A N 1
ATOM 606 C CA . LYS A 1 74 ? -23.520 0.337 -4.429 1.00 47.38 74 LYS A CA 1
ATOM 607 C C . LYS A 1 74 ? -24.959 0.828 -4.606 1.00 47.38 74 LYS A C 1
ATOM 609 O O . LYS A 1 74 ? -25.620 0.396 -5.536 1.00 47.38 74 LYS A O 1
ATOM 614 N N . GLU A 1 75 ? -25.444 1.679 -3.715 1.00 46.31 75 GLU A N 1
ATOM 615 C CA . GLU A 1 75 ? -26.833 2.118 -3.720 1.00 46.31 75 GLU A CA 1
ATOM 616 C C . GLU A 1 75 ? -26.987 3.332 -4.635 1.00 46.31 75 GLU A C 1
ATOM 618 O O . GLU A 1 75 ? -26.133 4.219 -4.649 1.00 46.31 75 GLU A O 1
ATOM 623 N N . ASP A 1 76 ? -28.061 3.305 -5.421 1.00 45.94 76 ASP A N 1
ATOM 624 C CA . ASP A 1 76 ? -28.389 4.053 -6.641 1.00 45.94 76 ASP A CA 1
ATOM 625 C C . ASP A 1 76 ? -28.492 5.593 -6.522 1.00 45.94 76 ASP A C 1
ATOM 627 O O . ASP A 1 76 ? -29.237 6.246 -7.252 1.00 45.94 76 ASP A O 1
ATOM 631 N N . GLY A 1 77 ? -27.732 6.212 -5.621 1.00 52.81 77 GLY A N 1
ATOM 632 C CA . GLY A 1 77 ? -27.607 7.660 -5.494 1.00 52.81 77 GLY A CA 1
ATOM 633 C C . GLY A 1 77 ? -26.481 8.241 -6.356 1.00 52.81 77 GLY A C 1
ATOM 634 O O . GLY A 1 77 ? -25.549 7.520 -6.739 1.00 52.81 77 GLY A O 1
ATOM 635 N N . PRO A 1 78 ? -26.513 9.560 -6.649 1.00 42.03 78 PRO A N 1
ATOM 636 C CA . PRO A 1 78 ? -25.386 10.246 -7.258 1.00 42.03 78 PRO A CA 1
ATOM 637 C C . PRO A 1 78 ? -24.185 9.978 -6.371 1.00 42.03 78 PRO A C 1
ATOM 639 O O . PRO A 1 78 ? -24.134 10.415 -5.224 1.00 42.03 78 PRO A O 1
ATOM 642 N N . ILE A 1 79 ? -23.266 9.180 -6.910 1.00 46.94 79 ILE A N 1
ATOM 643 C CA . ILE A 1 79 ? -22.044 8.767 -6.252 1.00 46.94 79 ILE A CA 1
ATOM 644 C C . ILE A 1 79 ? -21.468 10.027 -5.620 1.00 46.94 79 ILE A C 1
ATOM 646 O O . ILE A 1 79 ? -20.998 10.906 -6.349 1.00 46.94 79 ILE A O 1
ATOM 650 N N . ILE A 1 80 ? -21.510 10.131 -4.290 1.00 45.78 80 ILE A N 1
ATOM 651 C CA . ILE A 1 80 ? -20.733 11.136 -3.575 1.00 45.78 80 ILE A CA 1
ATOM 652 C C . ILE A 1 80 ? -19.290 10.652 -3.712 1.00 45.78 80 ILE A C 1
ATOM 654 O O . ILE A 1 80 ? -18.690 10.026 -2.846 1.00 45.78 80 ILE A O 1
ATOM 658 N N . LYS A 1 81 ? -18.761 10.880 -4.914 1.00 43.81 81 LYS A N 1
ATOM 659 C CA . LYS A 1 81 ? -17.405 10.672 -5.406 1.00 43.81 81 LYS A CA 1
ATOM 660 C C . LYS A 1 81 ? -16.564 11.812 -4.828 1.00 43.81 81 LYS A C 1
ATOM 662 O O . LYS A 1 81 ? -15.900 12.545 -5.548 1.00 43.81 81 LYS A O 1
ATOM 667 N N . GLY A 1 82 ? -16.663 12.005 -3.517 1.00 46.94 82 GLY A N 1
ATOM 668 C CA . GLY A 1 82 ? -15.849 12.934 -2.755 1.00 46.94 82 GLY A CA 1
ATOM 669 C C . GLY A 1 82 ? -14.618 12.187 -2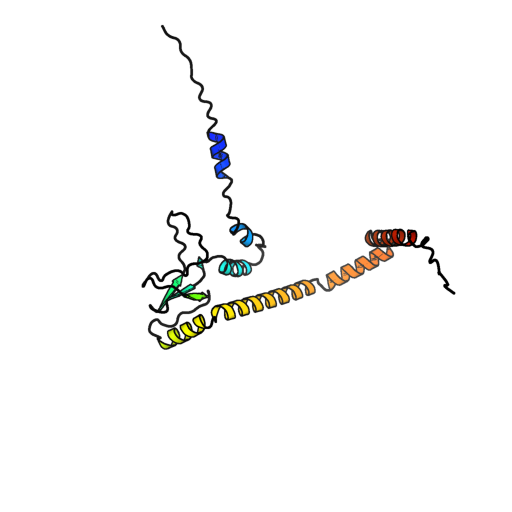.243 1.00 46.94 82 GLY A C 1
ATOM 670 O O . GLY A 1 82 ? -14.784 11.228 -1.494 1.00 46.94 82 GLY A O 1
ATOM 671 N N . PRO A 1 83 ? -13.387 12.581 -2.607 1.00 46.31 83 PRO A N 1
ATOM 672 C CA . PRO A 1 83 ? -12.173 11.880 -2.184 1.00 46.31 83 PRO A CA 1
ATOM 673 C C . PRO A 1 83 ? -11.819 11.983 -0.684 1.00 46.31 83 PRO A C 1
ATOM 675 O O . PRO A 1 83 ? -10.730 11.551 -0.316 1.00 46.31 83 PRO A O 1
ATOM 678 N N . TRP A 1 84 ? -12.659 12.570 0.176 1.00 51.97 84 TRP A N 1
ATOM 679 C CA . TRP A 1 84 ? -12.127 13.287 1.345 1.00 51.97 84 TRP A CA 1
ATOM 680 C C . TRP A 1 84 ? -12.759 13.029 2.711 1.00 51.97 84 TRP A C 1
ATOM 682 O O . TRP A 1 84 ? -12.236 13.566 3.682 1.00 51.97 84 TRP A O 1
ATOM 692 N N . TYR A 1 85 ? -13.788 12.189 2.845 1.00 60.53 85 TYR A N 1
ATOM 693 C CA . TYR A 1 85 ? -14.292 11.860 4.185 1.00 60.53 85 TYR A CA 1
ATOM 694 C C . TYR A 1 85 ? -13.758 10.508 4.667 1.00 60.53 85 TYR A C 1
ATOM 696 O O . TYR A 1 85 ? -13.930 9.504 3.961 1.00 60.53 85 TYR A O 1
ATOM 704 N N . PRO A 1 86 ? -13.092 10.448 5.842 1.00 66.88 86 PRO A N 1
ATOM 705 C CA . PRO A 1 86 ? -12.791 9.172 6.468 1.00 66.88 86 PRO A CA 1
ATOM 706 C C . PRO A 1 86 ? -14.113 8.419 6.669 1.00 66.88 86 PRO A C 1
ATOM 708 O O . PRO A 1 86 ? -15.094 9.005 7.1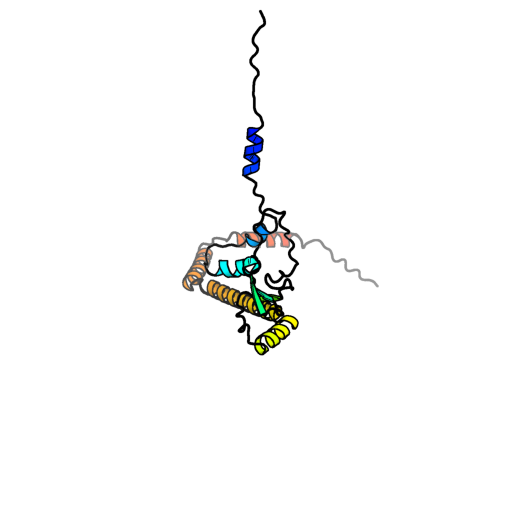31 1.00 66.88 86 PRO A O 1
ATOM 711 N N . PRO A 1 87 ? -14.189 7.137 6.284 1.00 81.94 87 PRO A N 1
ATOM 712 C CA . PRO A 1 87 ? -15.420 6.390 6.434 1.00 81.94 87 PRO A CA 1
ATOM 713 C C . PRO A 1 87 ? -15.740 6.256 7.925 1.00 81.94 87 PRO A C 1
ATOM 715 O O . PRO A 1 87 ? -14.864 5.960 8.742 1.00 81.94 87 PRO A O 1
ATOM 718 N N . HIS A 1 88 ? -17.001 6.481 8.276 1.00 88.69 88 HIS A N 1
ATOM 719 C CA . HIS A 1 88 ? -17.480 6.306 9.639 1.00 88.69 88 HIS A CA 1
ATOM 720 C C . HIS A 1 88 ? -17.578 4.818 9.978 1.00 88.69 88 HIS A C 1
ATOM 722 O O . HIS A 1 88 ? -17.871 3.970 9.132 1.00 88.69 88 HIS A O 1
ATOM 728 N N . CYS A 1 89 ? -17.314 4.491 11.237 1.00 92.81 89 CYS A N 1
ATOM 729 C CA . CYS A 1 89 ? -17.403 3.137 11.739 1.00 92.81 89 CYS A CA 1
ATOM 730 C C . CYS A 1 89 ? -18.858 2.649 11.692 1.00 92.81 89 CYS A C 1
ATOM 732 O O . CYS A 1 89 ? -19.717 3.271 12.320 1.00 92.81 89 CYS A O 1
ATOM 734 N N . PRO A 1 90 ? -19.143 1.482 11.090 1.00 89.75 90 PRO A N 1
ATOM 735 C CA . PRO A 1 90 ? -20.506 0.954 11.016 1.00 89.75 90 PRO A CA 1
ATOM 736 C C . PRO A 1 90 ? -21.083 0.546 12.380 1.00 89.75 90 PRO A C 1
ATOM 738 O O . PRO A 1 90 ? -22.267 0.265 12.482 1.00 89.75 90 PRO A O 1
ATOM 741 N N . SER A 1 91 ? -20.251 0.448 13.423 1.00 91.69 91 SER A N 1
ATOM 742 C CA . SER A 1 91 ? -20.693 0.016 14.754 1.00 91.69 91 SER A CA 1
ATOM 743 C C . SER A 1 91 ? -20.981 1.164 15.714 1.00 91.69 91 SER A C 1
ATOM 745 O O . SER A 1 91 ? -21.792 0.989 16.611 1.00 91.69 91 SER A O 1
ATOM 747 N N . CYS A 1 92 ? -20.270 2.286 15.601 1.00 95.19 92 CYS A N 1
ATOM 748 C CA . CYS A 1 92 ? -20.370 3.388 16.564 1.00 95.19 92 CYS A CA 1
ATOM 749 C C . CYS A 1 92 ? -20.496 4.769 15.911 1.00 95.19 92 CYS A C 1
ATOM 751 O O . CYS A 1 92 ? -20.539 5.762 16.627 1.00 95.19 92 CYS A O 1
ATOM 753 N N . GLY A 1 93 ? -20.482 4.856 14.578 1.00 92.00 93 GLY A N 1
ATOM 754 C CA . GLY A 1 93 ? -20.608 6.112 13.840 1.00 92.00 93 GLY A CA 1
ATOM 755 C C . GLY A 1 93 ? -19.394 7.041 13.911 1.00 92.00 93 GLY A C 1
ATOM 756 O O . GLY A 1 93 ? -19.376 8.037 13.206 1.00 92.00 93 GLY A O 1
ATOM 757 N N . LYS A 1 94 ? -18.364 6.735 14.709 1.00 93.94 94 LYS A N 1
ATOM 758 C CA . LYS A 1 94 ? -17.153 7.565 14.815 1.00 93.94 94 LYS A CA 1
ATOM 759 C C . LYS A 1 94 ? -16.231 7.402 13.609 1.00 93.94 94 LYS A C 1
ATOM 761 O O . LYS A 1 94 ? -16.230 6.352 12.965 1.00 93.94 94 LYS A O 1
ATOM 766 N N . GLU A 1 95 ? -15.423 8.417 13.324 1.00 91.75 95 GLU A N 1
ATOM 767 C CA . GLU A 1 95 ? -14.495 8.413 12.191 1.00 91.75 95 GLU A CA 1
ATOM 768 C C . GLU A 1 95 ? -13.489 7.251 12.258 1.00 91.75 95 GLU A C 1
ATOM 770 O O . GLU A 1 95 ? -12.867 6.976 13.287 1.00 91.75 95 GLU A O 1
ATOM 775 N N . GLY A 1 96 ? -13.317 6.553 11.134 1.00 91.88 96 GLY A N 1
ATOM 776 C CA . GLY A 1 96 ? -12.271 5.554 10.966 1.00 91.88 96 GLY A CA 1
ATOM 777 C C . GLY A 1 96 ? -10.946 6.192 10.576 1.00 91.88 96 GLY A C 1
ATOM 778 O O . GLY A 1 96 ? -10.870 6.965 9.622 1.00 91.88 96 GLY A O 1
ATOM 779 N N . ARG A 1 97 ? -9.868 5.801 11.251 1.00 92.69 97 ARG A N 1
ATOM 780 C CA . ARG A 1 97 ? -8.509 6.151 10.838 1.00 92.69 97 ARG A CA 1
ATOM 781 C C . ARG A 1 97 ? -7.969 5.117 9.867 1.00 92.69 97 ARG A C 1
ATOM 783 O O . ARG A 1 97 ? -8.278 3.932 9.951 1.00 92.69 97 ARG A O 1
ATOM 790 N N . ARG A 1 98 ? -7.175 5.571 8.913 1.00 90.56 98 ARG A N 1
ATOM 791 C CA . ARG A 1 98 ? -6.574 4.722 7.894 1.00 90.56 98 ARG A CA 1
ATOM 792 C C . ARG A 1 98 ? -5.316 4.049 8.471 1.00 90.56 98 ARG A C 1
ATOM 794 O O . ARG A 1 98 ? -4.599 4.660 9.250 1.00 90.56 98 ARG A O 1
ATOM 801 N N . VAL A 1 99 ? -5.115 2.761 8.177 1.00 90.81 99 VAL A N 1
ATOM 802 C CA . VAL A 1 99 ? -4.054 1.932 8.804 1.00 90.81 99 VAL A CA 1
ATOM 803 C C . VAL A 1 99 ? -3.219 1.135 7.794 1.00 90.81 99 VAL A C 1
ATOM 805 O O . VAL A 1 99 ? -2.308 0.401 8.162 1.00 90.81 99 VAL A O 1
ATOM 808 N N . GLY A 1 100 ? -3.503 1.274 6.498 1.00 85.81 100 GLY A N 1
ATOM 809 C CA . GLY A 1 100 ? -2.852 0.515 5.428 1.00 85.81 100 GLY A CA 1
ATOM 810 C C . GLY A 1 100 ? -3.490 -0.850 5.124 1.00 85.81 100 GLY A C 1
ATOM 811 O O . GLY A 1 100 ? -4.346 -1.369 5.839 1.00 85.81 100 GLY A O 1
ATOM 812 N N . THR A 1 101 ? -3.096 -1.449 3.998 1.00 83.94 101 THR A N 1
ATOM 813 C CA . THR A 1 101 ? -3.688 -2.697 3.473 1.00 83.94 101 THR A CA 1
ATOM 814 C C . THR A 1 101 ? -3.189 -3.949 4.204 1.00 83.94 101 THR A C 1
ATOM 816 O O . THR A 1 101 ? -3.958 -4.885 4.440 1.00 83.94 101 THR A O 1
ATOM 819 N N . ALA A 1 102 ? -1.915 -3.953 4.603 1.00 84.56 102 ALA A N 1
ATOM 820 C CA . ALA A 1 102 ? -1.255 -5.059 5.300 1.00 84.56 102 ALA A CA 1
ATOM 821 C C . ALA A 1 102 ? -1.537 -5.094 6.813 1.00 84.56 102 ALA A C 1
ATOM 823 O O . ALA A 1 102 ? -1.088 -6.008 7.499 1.00 84.56 102 ALA A O 1
ATOM 824 N N . PHE A 1 103 ? -2.303 -4.132 7.332 1.00 90.44 103 PHE A N 1
ATOM 825 C CA . PHE A 1 103 ? -2.568 -4.005 8.757 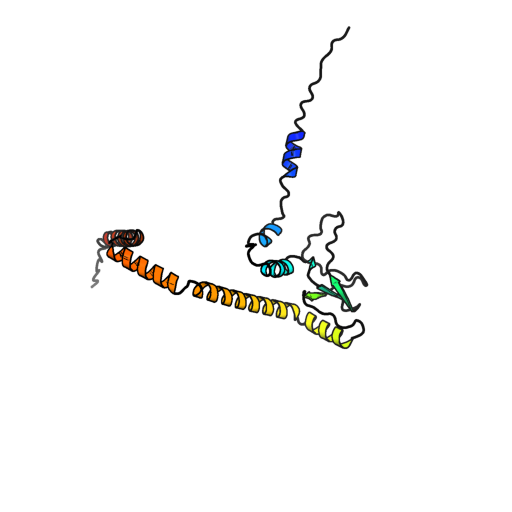1.00 90.44 103 PHE A CA 1
ATOM 826 C C . PHE A 1 103 ? -3.247 -5.252 9.347 1.00 90.44 103 PHE A C 1
ATOM 828 O O . PHE A 1 103 ? -4.264 -5.730 8.813 1.00 90.44 103 PHE A O 1
ATOM 835 N N . LYS A 1 104 ? -2.680 -5.756 10.450 1.00 92.44 104 LYS A N 1
ATOM 836 C CA . LYS A 1 104 ? -3.250 -6.794 11.315 1.00 92.44 104 LYS A CA 1
ATOM 837 C C . LYS A 1 104 ? -3.690 -6.134 12.618 1.00 92.44 104 LYS A C 1
ATOM 839 O O . LYS A 1 104 ? -2.874 -5.539 13.310 1.00 92.44 104 LYS A O 1
ATOM 844 N N . ALA A 1 105 ? -4.982 -6.226 12.913 1.00 94.25 105 ALA A N 1
ATOM 845 C CA . ALA A 1 105 ? -5.549 -5.636 14.115 1.00 94.25 105 ALA A CA 1
ATOM 846 C C . ALA A 1 105 ? -5.070 -6.388 15.364 1.00 94.25 105 ALA A C 1
ATOM 848 O O . ALA A 1 105 ? -5.112 -7.623 15.347 1.00 94.25 105 ALA A O 1
ATOM 849 N N . PRO A 1 106 ? -4.700 -5.681 16.444 1.00 97.06 106 PRO A N 1
ATOM 850 C CA . PRO A 1 106 ? -4.636 -6.278 17.769 1.00 97.06 106 PRO A CA 1
ATOM 851 C C . PRO A 1 106 ? -5.978 -6.914 18.150 1.00 97.06 106 PRO A C 1
ATOM 853 O O . PRO A 1 106 ? -7.034 -6.569 17.601 1.00 97.06 106 PRO A O 1
ATOM 856 N N . SER A 1 107 ? -5.952 -7.830 19.120 1.00 97.12 107 SER A N 1
ATOM 857 C CA . SER A 1 107 ? -7.184 -8.383 19.688 1.00 97.12 107 SER A CA 1
ATOM 858 C C . SER A 1 107 ? -8.083 -7.255 20.195 1.00 97.12 107 SER A C 1
ATOM 860 O O . SER A 1 107 ? -7.602 -6.243 20.705 1.00 97.12 107 SER A O 1
ATOM 862 N N . ARG A 1 108 ? -9.409 -7.406 20.092 1.00 96.12 108 ARG A N 1
ATOM 863 C CA . ARG A 1 108 ? -10.345 -6.368 20.557 1.00 96.12 108 ARG A CA 1
ATOM 864 C C . ARG A 1 108 ? -10.124 -6.028 22.033 1.00 96.12 108 ARG A C 1
ATOM 866 O O . ARG A 1 108 ? -10.272 -4.868 22.399 1.00 96.12 108 ARG A O 1
ATOM 873 N N . ASN A 1 109 ? -9.738 -7.005 22.853 1.00 96.56 109 ASN A N 1
ATOM 874 C CA . ASN A 1 109 ? -9.516 -6.834 24.293 1.00 96.56 109 ASN A CA 1
ATOM 875 C C . ASN A 1 109 ? -8.113 -6.309 24.650 1.00 96.56 109 ASN A C 1
ATOM 877 O O . ASN A 1 109 ? -7.893 -5.933 25.795 1.00 96.56 109 ASN A O 1
ATOM 881 N N . ASP A 1 110 ? -7.191 -6.235 23.689 1.00 97.75 110 ASP A N 1
ATOM 882 C CA . ASP A 1 110 ? -5.815 -5.780 23.908 1.00 97.75 110 ASP A CA 1
ATOM 883 C C . ASP A 1 110 ? -5.723 -4.244 23.926 1.00 97.75 110 ASP A C 1
ATOM 885 O O . ASP A 1 110 ? -5.384 -3.593 22.938 1.00 97.75 110 ASP A O 1
ATOM 889 N N . LEU A 1 111 ? -6.087 -3.644 25.061 1.00 96.94 111 LEU A N 1
ATOM 890 C CA . LEU A 1 111 ? -6.098 -2.188 25.235 1.00 96.94 111 LEU A CA 1
ATOM 891 C C . LEU A 1 111 ? -4.725 -1.545 25.002 1.00 96.94 111 LEU A C 1
ATOM 893 O O . LEU A 1 111 ? -4.671 -0.429 24.484 1.00 96.94 111 LEU A O 1
ATOM 897 N N . CYS A 1 112 ? -3.644 -2.246 25.354 1.00 97.50 112 CYS A N 1
ATOM 898 C CA . CYS A 1 112 ? -2.284 -1.748 25.178 1.00 97.50 112 CYS A CA 1
ATOM 899 C C . CYS A 1 112 ? -1.948 -1.631 23.688 1.00 97.50 112 CYS A C 1
ATOM 901 O O . CYS A 1 112 ? -1.631 -0.537 23.221 1.00 97.50 112 CYS A O 1
ATOM 903 N N . GLY A 1 113 ? -2.158 -2.705 22.917 1.00 96.62 113 GLY A N 1
ATOM 904 C CA . GLY A 1 113 ? -1.900 -2.698 21.476 1.00 96.62 113 GLY A CA 1
ATOM 905 C C . GLY A 1 113 ? -2.736 -1.661 20.715 1.00 96.62 113 GLY A C 1
ATOM 906 O O . GLY A 1 113 ? -2.257 -1.034 19.771 1.00 96.62 113 GLY A O 1
ATOM 907 N N . TRP A 1 114 ? -3.980 -1.409 21.139 1.00 97.00 114 TRP A N 1
ATOM 908 C CA . TRP A 1 114 ? -4.813 -0.356 20.540 1.00 97.00 114 TRP A CA 1
ATOM 909 C C . TRP A 1 114 ? -4.342 1.065 20.868 1.00 97.00 114 TRP A C 1
ATOM 911 O O . TRP A 1 114 ? -4.535 1.961 20.042 1.00 97.00 114 TRP A O 1
ATOM 921 N N . LYS A 1 115 ? -3.742 1.281 22.044 1.00 96.88 115 LYS A N 1
ATOM 922 C CA . LYS A 1 115 ? -3.179 2.576 22.440 1.00 96.88 115 LYS A CA 1
ATOM 923 C C . LYS A 1 115 ? -1.905 2.882 21.651 1.00 96.88 115 LYS A C 1
ATOM 925 O O . LYS A 1 115 ? -1.837 3.934 21.024 1.00 96.88 115 LYS A O 1
ATOM 930 N N . GLU A 1 116 ? -0.973 1.933 21.584 1.00 95.94 116 GLU A N 1
ATOM 931 C CA . GLU A 1 116 ? 0.255 2.057 20.782 1.00 95.94 116 GLU A CA 1
ATOM 932 C C . GLU A 1 116 ? -0.061 2.315 19.307 1.00 95.94 116 GLU A C 1
ATOM 934 O O . GLU A 1 116 ? 0.511 3.195 18.667 1.00 95.94 116 GLU A O 1
ATOM 939 N N . LEU A 1 117 ? -1.037 1.585 18.762 1.00 94.44 117 LEU A N 1
ATOM 940 C CA . LEU A 1 117 ? -1.470 1.782 17.388 1.00 94.44 117 LEU A CA 1
ATOM 941 C C . LEU A 1 117 ? -2.068 3.175 17.153 1.00 94.44 117 LEU A C 1
ATOM 943 O O . LEU A 1 117 ? -1.844 3.758 16.092 1.00 94.44 117 LEU A O 1
ATOM 947 N N . ARG A 1 118 ? -2.847 3.702 18.106 1.00 95.69 118 ARG A N 1
ATOM 948 C CA . ARG A 1 118 ? -3.407 5.056 18.014 1.00 95.69 118 ARG A CA 1
ATOM 949 C C . ARG A 1 118 ? -2.284 6.084 17.942 1.00 95.69 118 ARG A C 1
ATOM 951 O O . ARG A 1 118 ? -2.286 6.894 17.021 1.00 95.69 118 ARG A O 1
ATOM 958 N N . GLU A 1 119 ? -1.316 5.998 18.848 1.00 95.88 119 GLU A N 1
ATOM 959 C CA . GLU A 1 119 ? -0.151 6.889 18.886 1.00 95.88 119 GLU A CA 1
ATOM 960 C C . GLU A 1 119 ? 0.682 6.787 17.594 1.00 95.88 119 GLU A C 1
ATOM 962 O O . GLU A 1 119 ? 1.082 7.800 17.015 1.00 95.88 119 GLU A O 1
ATOM 967 N N . TRP A 1 120 ? 0.875 5.576 17.061 1.00 93.62 120 TRP A N 1
ATOM 968 C CA . TRP A 1 120 ? 1.557 5.359 15.781 1.00 93.62 120 TRP A CA 1
ATOM 969 C C . TRP A 1 120 ? 0.818 5.991 14.590 1.00 93.62 120 TRP A C 1
ATOM 971 O O . TRP A 1 120 ? 1.440 6.561 13.693 1.00 93.62 120 TRP A O 1
ATOM 981 N N . VAL A 1 121 ? -0.515 5.920 14.560 1.00 92.94 121 VAL A N 1
ATOM 982 C CA . VAL A 1 121 ? -1.307 6.560 13.499 1.00 92.94 121 VAL A CA 1
ATOM 983 C C . VAL A 1 121 ? -1.312 8.083 13.647 1.00 92.94 121 VAL A C 1
ATOM 985 O O . VAL A 1 121 ? -1.159 8.785 12.649 1.00 92.94 121 VAL A O 1
ATOM 988 N N . GLU A 1 122 ? -1.462 8.601 14.866 1.00 92.75 122 GLU A N 1
ATOM 989 C CA . GLU A 1 122 ? -1.500 10.043 15.150 1.00 92.75 122 GLU A CA 1
ATOM 990 C C . GLU A 1 122 ? -0.147 10.724 14.899 1.00 92.75 122 GLU A C 1
ATOM 992 O O . GLU A 1 122 ? -0.110 11.859 14.433 1.00 92.75 122 GLU A O 1
ATOM 997 N N . SER A 1 123 ? 0.960 10.004 15.089 1.00 93.62 123 SER A N 1
ATOM 998 C CA . SER A 1 123 ? 2.308 10.458 14.713 1.00 93.62 123 SER A CA 1
ATOM 999 C C . SER A 1 123 ? 2.591 10.412 13.202 1.00 93.62 123 SER A C 1
ATOM 1001 O O . SER A 1 123 ? 3.683 10.778 12.766 1.00 93.62 123 SER A O 1
ATOM 1003 N N . GLY A 1 124 ? 1.631 9.981 12.373 1.00 90.50 124 GLY A N 1
ATOM 1004 C CA . GLY A 1 124 ? 1.796 9.905 10.919 1.00 90.50 124 GLY A CA 1
ATOM 1005 C C . GLY A 1 124 ? 2.562 8.666 10.440 1.00 90.50 124 GLY A C 1
ATOM 1006 O O . GLY A 1 124 ? 3.086 8.648 9.321 1.00 90.50 124 GLY A O 1
ATOM 1007 N N . GLY A 1 125 ? 2.612 7.605 11.251 1.00 84.69 125 GLY A N 1
ATOM 1008 C CA . GLY A 1 125 ? 3.289 6.351 10.921 1.00 84.69 125 GLY A CA 1
ATOM 1009 C C . GLY A 1 125 ? 2.823 5.718 9.603 1.00 84.69 125 GLY A C 1
ATOM 1010 O O . GLY A 1 125 ? 3.639 5.134 8.884 1.00 84.69 125 GLY A O 1
ATOM 1011 N N . GLU A 1 126 ? 1.555 5.904 9.211 1.00 79.50 126 GLU A N 1
ATOM 1012 C CA . GLU A 1 126 ? 1.044 5.390 7.931 1.00 79.50 126 GLU A CA 1
ATOM 1013 C C . GLU A 1 126 ? 1.766 6.022 6.731 1.00 79.50 126 GLU A C 1
ATOM 1015 O O . GLU A 1 126 ? 2.154 5.314 5.795 1.00 79.50 126 GLU A O 1
ATOM 1020 N N . GLU A 1 127 ? 2.003 7.335 6.757 1.00 78.06 127 GLU A N 1
ATOM 1021 C CA . GLU A 1 127 ? 2.719 8.006 5.674 1.00 78.06 127 GLU A CA 1
ATOM 1022 C C . GLU A 1 127 ? 4.171 7.548 5.593 1.00 78.06 127 GLU A C 1
ATOM 1024 O O . GLU A 1 127 ? 4.698 7.355 4.495 1.00 78.06 127 GLU A O 1
ATOM 1029 N N . SER A 1 128 ? 4.814 7.363 6.747 1.00 75.88 128 SER A N 1
ATOM 1030 C CA . SER A 1 128 ? 6.191 6.877 6.825 1.00 75.88 128 SER A CA 1
ATOM 1031 C C . SER A 1 128 ? 6.310 5.466 6.233 1.00 75.88 128 SER A C 1
ATOM 1033 O O . SER A 1 128 ? 7.140 5.220 5.352 1.00 75.88 128 SER A O 1
ATOM 1035 N N . ALA A 1 129 ? 5.394 4.561 6.597 1.00 74.94 129 ALA A N 1
ATOM 1036 C CA . ALA A 1 129 ? 5.343 3.206 6.052 1.00 74.94 129 ALA A CA 1
ATOM 1037 C C . ALA A 1 129 ? 5.068 3.190 4.536 1.00 74.94 129 ALA A C 1
ATOM 1039 O O . ALA A 1 129 ? 5.705 2.442 3.789 1.00 74.94 129 ALA A O 1
ATOM 1040 N N . GLN A 1 130 ? 4.163 4.045 4.047 1.00 76.25 130 GLN A N 1
ATOM 1041 C CA . GLN A 1 130 ? 3.886 4.167 2.613 1.00 76.25 130 GLN A CA 1
ATOM 1042 C C . GLN A 1 130 ? 5.077 4.725 1.827 1.00 76.25 130 GLN A C 1
ATOM 1044 O O . GLN A 1 130 ? 5.366 4.235 0.730 1.00 76.25 130 GLN A O 1
ATOM 1049 N N . LYS A 1 131 ? 5.775 5.731 2.368 1.00 76.25 131 LYS A N 1
ATOM 1050 C CA . LYS A 1 131 ? 6.981 6.314 1.760 1.00 76.25 131 LYS A CA 1
ATOM 1051 C C . LYS A 1 131 ? 8.094 5.270 1.669 1.00 76.25 131 LYS A C 1
ATOM 1053 O O . LYS A 1 131 ? 8.656 5.103 0.587 1.00 76.25 131 LYS A O 1
ATOM 1058 N N . SER A 1 132 ? 8.318 4.506 2.740 1.00 74.62 132 SER A N 1
ATOM 1059 C CA . SER A 1 132 ? 9.296 3.411 2.776 1.00 74.62 132 SER A CA 1
ATOM 1060 C C . SER A 1 132 ? 8.993 2.330 1.729 1.00 74.62 132 SER A C 1
ATOM 1062 O O . SER A 1 132 ? 9.822 2.061 0.859 1.00 74.62 132 SER A O 1
ATOM 1064 N N . LEU A 1 133 ? 7.757 1.813 1.685 1.00 74.50 133 LEU A N 1
ATOM 1065 C CA . LEU A 1 133 ? 7.344 0.821 0.681 1.00 74.50 133 LEU A CA 1
ATOM 1066 C C . LEU A 1 133 ? 7.483 1.359 -0.755 1.00 74.50 133 LEU A C 1
ATOM 1068 O O . LEU A 1 133 ? 7.856 0.640 -1.686 1.00 74.50 133 LEU A O 1
ATOM 1072 N N . MET A 1 134 ? 7.156 2.637 -0.972 1.00 76.12 134 MET A N 1
ATOM 1073 C CA . MET A 1 134 ? 7.291 3.268 -2.284 1.00 76.12 134 MET A CA 1
ATOM 1074 C C . MET A 1 134 ? 8.762 3.425 -2.690 1.00 76.12 134 MET A C 1
ATOM 1076 O O . MET A 1 134 ? 9.081 3.247 -3.869 1.00 76.12 134 MET A O 1
ATOM 1080 N N . GLN A 1 135 ? 9.649 3.733 -1.743 1.00 80.81 135 GLN A N 1
ATOM 1081 C CA . GLN A 1 135 ? 11.091 3.817 -1.956 1.00 80.81 135 GLN A CA 1
ATOM 1082 C C . GLN A 1 135 ? 11.695 2.441 -2.252 1.00 80.81 135 GLN A C 1
ATOM 1084 O O . GLN A 1 135 ? 12.430 2.305 -3.228 1.00 80.81 135 GLN A O 1
ATOM 1089 N N . GLU A 1 136 ? 11.306 1.409 -1.507 1.00 77.25 136 GLU A N 1
ATOM 1090 C CA . GLU A 1 136 ? 11.738 0.032 -1.744 1.00 77.25 136 GLU A CA 1
ATOM 1091 C C . GLU A 1 136 ? 11.291 -0.459 -3.126 1.00 77.25 136 GLU A C 1
ATOM 1093 O O . GLU A 1 136 ? 12.104 -0.923 -3.919 1.00 77.25 136 GLU A O 1
ATOM 1098 N N . ARG A 1 137 ? 10.028 -0.226 -3.505 1.00 74.44 137 ARG A N 1
ATOM 1099 C CA . ARG A 1 137 ? 9.538 -0.542 -4.858 1.00 74.44 137 ARG A CA 1
ATOM 1100 C C . ARG A 1 137 ? 10.289 0.210 -5.956 1.00 74.44 137 ARG A C 1
ATOM 1102 O O . ARG A 1 137 ? 10.489 -0.340 -7.040 1.00 74.44 137 ARG A O 1
ATOM 1109 N N . ARG A 1 138 ? 10.673 1.472 -5.722 1.00 78.44 138 ARG A N 1
ATOM 1110 C CA . ARG A 1 138 ? 11.518 2.234 -6.659 1.00 78.44 138 ARG A CA 1
ATOM 1111 C C . ARG A 1 138 ? 12.892 1.579 -6.789 1.00 78.44 138 ARG A C 1
ATOM 1113 O O . ARG A 1 138 ? 13.335 1.393 -7.920 1.00 78.44 138 ARG A O 1
ATOM 1120 N N . ALA A 1 139 ? 13.497 1.169 -5.678 1.00 82.12 139 ALA A N 1
ATOM 1121 C CA . ALA A 1 139 ? 14.772 0.462 -5.667 1.00 82.12 139 ALA A CA 1
ATOM 1122 C C . ALA A 1 139 ? 14.680 -0.897 -6.386 1.00 82.12 139 ALA A C 1
ATOM 1124 O O . ALA A 1 139 ? 15.498 -1.181 -7.256 1.00 82.12 139 ALA A O 1
ATOM 1125 N N . SER A 1 140 ? 13.646 -1.705 -6.131 1.00 80.56 140 SER A N 1
ATOM 1126 C CA . SER A 1 140 ? 13.435 -2.984 -6.829 1.00 80.56 140 SER A CA 1
ATOM 1127 C C . SER A 1 140 ? 13.260 -2.796 -8.338 1.00 80.56 140 SER A C 1
ATOM 1129 O O . SER A 1 140 ? 13.858 -3.521 -9.125 1.00 80.56 140 SER A O 1
ATOM 1131 N N . ARG A 1 141 ? 12.490 -1.785 -8.770 1.00 78.88 141 ARG A N 1
ATOM 1132 C CA . ARG A 1 141 ? 12.347 -1.455 -10.201 1.00 78.88 141 ARG A CA 1
ATOM 1133 C C . ARG A 1 141 ? 13.662 -1.000 -10.828 1.00 78.88 141 ARG A C 1
ATOM 1135 O O . ARG A 1 141 ? 13.886 -1.259 -12.006 1.00 78.88 141 ARG A O 1
ATOM 1142 N N . GLN A 1 142 ? 14.506 -0.300 -10.074 1.00 78.94 142 GLN A N 1
ATOM 1143 C CA . GLN A 1 142 ? 15.840 0.071 -10.539 1.00 78.94 142 GLN A CA 1
ATOM 1144 C C . GLN A 1 142 ? 16.733 -1.163 -10.703 1.00 78.94 142 GLN A C 1
ATOM 1146 O O . GLN A 1 142 ? 17.390 -1.258 -11.732 1.00 78.94 142 GLN A O 1
ATOM 1151 N N . ARG A 1 143 ? 16.692 -2.130 -9.774 1.00 75.94 143 ARG A N 1
ATOM 1152 C CA . ARG A 1 143 ? 17.437 -3.400 -9.890 1.00 75.94 143 ARG A CA 1
ATOM 1153 C C . ARG A 1 143 ? 17.037 -4.188 -11.140 1.00 75.94 143 ARG A C 1
ATOM 1155 O O . ARG A 1 143 ? 17.895 -4.490 -11.955 1.00 75.94 143 ARG A O 1
ATOM 1162 N N . LEU A 1 144 ? 15.735 -4.376 -11.372 1.00 73.94 144 LEU A N 1
ATOM 1163 C CA . LEU A 1 144 ? 15.243 -5.077 -12.568 1.00 73.94 144 LEU A CA 1
ATOM 1164 C C . LEU A 1 144 ? 15.678 -4.403 -13.882 1.00 73.94 144 LEU A C 1
ATOM 1166 O O . LEU A 1 144 ? 16.028 -5.080 -14.838 1.00 73.94 144 LEU A O 1
ATOM 1170 N N . ARG A 1 145 ? 15.718 -3.064 -13.934 1.00 74.75 145 ARG A N 1
ATOM 1171 C CA . ARG A 1 145 ? 16.213 -2.336 -15.119 1.00 74.75 145 ARG A CA 1
ATOM 1172 C C . ARG A 1 145 ? 17.706 -2.529 -15.367 1.00 74.75 145 ARG A C 1
ATOM 1174 O O . ARG A 1 145 ? 18.142 -2.429 -16.511 1.00 74.75 145 ARG A O 1
ATOM 1181 N N . VAL A 1 146 ? 18.488 -2.703 -14.305 1.00 70.50 146 VAL A N 1
ATOM 1182 C CA . VAL A 1 146 ? 19.919 -3.005 -14.416 1.00 70.50 146 VAL A CA 1
ATOM 1183 C C . VAL A 1 146 ? 20.093 -4.421 -14.961 1.00 70.50 146 VAL A C 1
ATOM 1185 O O . VAL A 1 146 ? 20.887 -4.604 -15.881 1.00 70.50 146 VAL A O 1
ATOM 1188 N N . ASP A 1 147 ? 19.275 -5.365 -14.497 1.00 67.31 147 ASP A N 1
ATOM 1189 C CA . ASP A 1 147 ? 19.293 -6.752 -14.969 1.00 67.31 147 ASP A CA 1
ATOM 1190 C C . ASP A 1 147 ? 18.832 -6.892 -16.427 1.00 67.31 147 ASP A C 1
ATOM 1192 O O . ASP A 1 147 ? 19.438 -7.630 -17.195 1.00 67.31 147 ASP A O 1
ATOM 1196 N N . ASP A 1 148 ? 17.822 -6.140 -16.873 1.00 66.31 148 ASP A N 1
ATOM 1197 C CA . ASP A 1 148 ? 17.408 -6.155 -18.285 1.00 66.31 148 ASP A CA 1
ATOM 1198 C C . ASP A 1 148 ? 18.483 -5.559 -19.213 1.00 66.31 148 ASP A C 1
ATOM 1200 O O . ASP A 1 148 ? 18.662 -6.010 -20.345 1.00 66.31 148 ASP A O 1
ATOM 1204 N N . ARG A 1 149 ? 19.247 -4.565 -18.735 1.00 60.97 149 ARG A N 1
ATOM 1205 C CA . ARG A 1 149 ? 20.390 -4.007 -19.478 1.00 60.97 149 ARG A CA 1
ATOM 1206 C C . ARG A 1 149 ? 21.573 -4.969 -19.536 1.00 60.97 149 ARG A C 1
ATOM 1208 O O . ARG A 1 149 ? 22.278 -4.967 -20.542 1.00 60.97 149 ARG A O 1
ATOM 1215 N N . SER A 1 150 ? 21.798 -5.765 -18.490 1.00 63.97 150 SER A N 1
ATOM 1216 C CA . SER A 1 150 ? 22.835 -6.804 -18.479 1.00 63.97 150 SER A CA 1
ATOM 1217 C C . SER A 1 150 ? 22.400 -8.082 -19.208 1.00 63.97 150 SER A C 1
ATOM 1219 O O . SER A 1 150 ? 23.254 -8.837 -19.666 1.00 63.97 150 SER A O 1
ATOM 1221 N N . ARG A 1 151 ? 21.088 -8.292 -19.382 1.00 60.97 151 ARG A N 1
ATOM 1222 C CA . ARG A 1 151 ? 20.484 -9.395 -20.147 1.00 60.97 151 ARG A CA 1
ATOM 1223 C C . ARG A 1 151 ? 20.555 -9.259 -21.659 1.00 60.97 151 ARG A C 1
ATOM 1225 O O . ARG A 1 151 ? 20.262 -10.248 -22.331 1.00 60.97 151 ARG A O 1
ATOM 1232 N N . ILE A 1 152 ? 20.954 -8.108 -22.212 1.00 64.69 152 ILE A N 1
ATOM 1233 C CA . ILE A 1 152 ? 21.458 -8.101 -23.592 1.00 64.69 152 I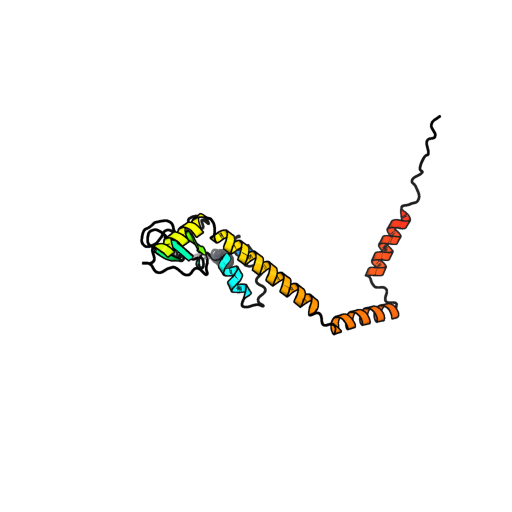LE A CA 1
ATOM 1234 C C . ILE A 1 152 ? 22.679 -9.012 -23.559 1.00 64.69 152 ILE A C 1
ATOM 1236 O O . ILE A 1 152 ? 23.731 -8.611 -23.060 1.00 64.69 152 ILE A O 1
ATOM 1240 N N . SER A 1 153 ? 22.488 -10.257 -24.008 1.00 75.69 153 SER A N 1
ATOM 1241 C CA . SER A 1 153 ? 23.497 -11.304 -23.921 1.00 75.69 153 SER A CA 1
ATOM 1242 C C . SER A 1 153 ? 24.823 -10.747 -24.421 1.00 75.69 153 SER A C 1
ATOM 1244 O O . SER A 1 153 ? 24.862 -10.015 -25.416 1.00 75.69 153 SER A O 1
ATOM 1246 N N . MET A 1 154 ? 25.918 -11.095 -23.747 1.00 72.44 154 MET A N 1
ATOM 1247 C CA . MET A 1 154 ? 27.258 -10.756 -24.224 1.00 72.44 154 MET A CA 1
ATOM 1248 C C . MET A 1 154 ? 27.446 -11.173 -25.689 1.00 72.44 154 MET A C 1
ATOM 1250 O O . MET A 1 154 ? 28.143 -10.480 -26.426 1.00 72.44 154 MET A O 1
ATOM 1254 N N . ASP A 1 155 ? 26.745 -12.217 -26.137 1.00 78.25 155 ASP A N 1
ATOM 1255 C CA . ASP A 1 155 ? 26.714 -12.653 -27.532 1.00 78.25 155 ASP A CA 1
ATOM 1256 C C . ASP A 1 155 ? 25.959 -11.689 -28.445 1.00 78.25 155 ASP A C 1
ATOM 1258 O O . ASP A 1 155 ? 26.393 -11.435 -29.563 1.00 78.25 155 ASP A O 1
ATOM 1262 N N . GLU A 1 156 ? 24.854 -11.098 -27.991 1.00 86.81 156 GLU A N 1
ATOM 1263 C CA . GLU A 1 156 ? 24.155 -10.070 -28.763 1.00 86.81 156 GLU A CA 1
ATOM 1264 C C . GLU A 1 156 ? 24.973 -8.777 -28.828 1.00 86.81 156 GLU A C 1
ATOM 1266 O O . GLU A 1 156 ? 25.065 -8.146 -29.882 1.00 86.81 156 GLU A O 1
ATOM 1271 N N . ARG A 1 157 ? 25.652 -8.412 -27.734 1.00 86.44 157 ARG A N 1
ATOM 1272 C CA . ARG A 1 157 ? 26.603 -7.295 -27.732 1.00 86.44 157 ARG A CA 1
ATOM 1273 C C . ARG A 1 157 ? 27.772 -7.558 -28.685 1.00 86.44 157 ARG A C 1
ATOM 1275 O O . ARG A 1 157 ? 28.137 -6.657 -29.437 1.00 86.44 157 ARG A O 1
ATOM 1282 N N . ARG A 1 158 ? 28.315 -8.781 -28.699 1.00 89.81 158 ARG A N 1
ATOM 1283 C CA . ARG A 1 158 ? 29.378 -9.209 -29.621 1.00 89.81 158 ARG A CA 1
ATOM 1284 C C . ARG A 1 158 ? 28.910 -9.136 -31.074 1.00 89.81 158 ARG A C 1
ATOM 1286 O O . ARG A 1 158 ? 29.577 -8.491 -31.872 1.00 89.81 158 ARG A O 1
ATOM 1293 N N . LYS A 1 159 ? 27.722 -9.669 -31.383 1.00 94.12 159 LYS A N 1
ATOM 1294 C CA . LYS A 1 159 ? 27.104 -9.589 -32.719 1.00 94.12 159 LYS A CA 1
ATOM 1295 C C . LYS A 1 159 ? 26.909 -8.149 -33.189 1.00 94.12 159 LYS A C 1
ATOM 1297 O O . LYS A 1 159 ? 27.133 -7.856 -34.356 1.00 94.12 159 LYS A O 1
ATOM 1302 N N . ARG A 1 160 ? 26.517 -7.229 -32.298 1.00 89.75 160 ARG A N 1
ATOM 1303 C CA . ARG A 1 160 ? 26.390 -5.800 -32.639 1.00 89.75 160 ARG A CA 1
ATOM 1304 C C . ARG A 1 160 ? 27.740 -5.162 -32.966 1.00 89.75 160 ARG A C 1
ATOM 1306 O O . ARG A 1 160 ? 27.813 -4.387 -33.910 1.00 89.75 160 ARG A O 1
ATOM 1313 N N . ILE A 1 161 ? 28.789 -5.485 -32.209 1.00 92.06 161 ILE A N 1
ATOM 1314 C CA . ILE A 1 161 ? 30.148 -4.985 -32.476 1.00 92.06 161 ILE A CA 1
ATOM 1315 C C . ILE A 1 161 ? 30.657 -5.526 -33.817 1.00 92.06 161 ILE A C 1
ATOM 1317 O O . ILE A 1 161 ? 31.118 -4.748 -34.645 1.00 92.06 161 ILE A O 1
ATOM 1321 N N . GLU A 1 162 ? 30.500 -6.827 -34.060 1.00 95.88 162 GLU A N 1
ATOM 1322 C CA . GLU A 1 162 ? 30.905 -7.477 -35.310 1.00 95.88 162 GLU A CA 1
ATOM 1323 C C . GLU A 1 162 ? 30.141 -6.915 -36.520 1.00 95.88 162 GLU A C 1
ATOM 1325 O O . GLU A 1 162 ? 30.736 -6.610 -37.550 1.00 95.88 162 GLU A O 1
ATOM 1330 N N . ALA A 1 163 ? 28.831 -6.681 -36.385 1.00 93.00 163 ALA A N 1
ATOM 1331 C CA . ALA A 1 163 ? 28.027 -6.055 -37.432 1.00 93.00 163 ALA A CA 1
ATOM 1332 C C . ALA A 1 163 ? 28.486 -4.622 -37.755 1.00 93.00 163 ALA A C 1
ATOM 1334 O O . ALA A 1 163 ? 28.505 -4.242 -38.924 1.00 93.00 163 ALA A O 1
ATOM 1335 N N . LEU A 1 164 ? 28.879 -3.834 -36.746 1.00 87.62 164 LEU A N 1
ATOM 1336 C CA . LEU A 1 164 ? 29.424 -2.487 -36.951 1.00 87.62 164 LEU A CA 1
ATOM 1337 C C . LEU A 1 164 ? 30.792 -2.521 -37.643 1.00 87.62 164 LEU A C 1
ATOM 1339 O O . LEU A 1 164 ? 31.026 -1.730 -38.555 1.00 87.62 164 LEU A O 1
ATOM 1343 N N . GLN A 1 165 ? 31.669 -3.451 -37.255 1.00 91.94 165 GLN A N 1
ATOM 1344 C CA . GLN A 1 165 ? 32.965 -3.648 -37.912 1.00 91.94 165 GLN A CA 1
ATOM 1345 C C . GLN A 1 165 ? 32.775 -4.042 -39.379 1.00 91.94 165 GLN A C 1
ATOM 1347 O O . GLN A 1 165 ? 33.296 -3.373 -40.269 1.00 91.94 165 GLN A O 1
ATOM 1352 N N . LYS A 1 166 ? 31.915 -5.027 -39.650 1.00 94.81 166 LYS A N 1
ATOM 1353 C CA . LYS A 1 166 ? 31.601 -5.461 -41.013 1.00 94.81 166 LYS A CA 1
ATOM 1354 C C . LYS A 1 166 ? 30.979 -4.348 -41.864 1.00 94.81 166 LYS A C 1
ATOM 1356 O O . LYS A 1 166 ? 31.312 -4.208 -43.036 1.00 94.81 166 LYS A O 1
ATOM 1361 N N . ALA A 1 167 ? 30.092 -3.532 -41.292 1.00 84.31 167 ALA A N 1
ATOM 1362 C CA . ALA A 1 167 ? 29.524 -2.380 -41.995 1.00 84.31 167 ALA A CA 1
ATOM 1363 C C . ALA A 1 167 ? 30.597 -1.341 -42.364 1.00 84.31 167 ALA A C 1
ATOM 1365 O O . ALA A 1 167 ? 30.541 -0.770 -43.454 1.00 84.31 167 ALA A O 1
ATOM 1366 N N . SER A 1 168 ? 31.587 -1.135 -41.487 1.00 85.31 168 SER A N 1
ATOM 1367 C CA . SER A 1 168 ? 32.710 -0.231 -41.753 1.00 85.31 168 SER A CA 1
ATOM 1368 C C . SER A 1 168 ? 33.632 -0.739 -42.868 1.00 85.31 168 SER A C 1
ATOM 1370 O O . SER A 1 168 ? 34.034 0.045 -43.724 1.00 85.31 168 SER A O 1
ATOM 1372 N N . GLU A 1 169 ? 33.893 -2.049 -42.927 1.00 90.25 169 GLU A N 1
ATOM 1373 C CA . GLU A 1 169 ? 34.708 -2.681 -43.978 1.00 90.25 169 GLU A CA 1
ATOM 1374 C C . GLU A 1 169 ? 34.047 -2.601 -45.356 1.00 90.25 169 GLU A C 1
ATOM 1376 O O . GLU A 1 169 ? 34.717 -2.394 -46.364 1.00 90.25 169 GLU A O 1
ATOM 1381 N N . LEU A 1 170 ? 32.717 -2.710 -45.404 1.00 89.62 170 LEU A N 1
ATOM 1382 C CA . LEU A 1 170 ? 31.945 -2.604 -46.643 1.00 89.62 170 LEU A CA 1
ATOM 1383 C C . LEU A 1 170 ? 31.831 -1.164 -47.167 1.00 89.62 170 LEU A C 1
ATOM 1385 O O . LEU A 1 170 ? 31.181 -0.939 -48.187 1.00 89.62 170 LEU A O 1
ATOM 1389 N N . GLY A 1 171 ? 32.416 -0.178 -46.476 1.00 79.75 171 GLY A N 1
ATOM 1390 C CA . GLY A 1 171 ? 32.342 1.226 -46.874 1.00 79.75 171 GLY A CA 1
ATOM 1391 C C . GLY A 1 171 ? 30.911 1.770 -46.901 1.00 79.75 171 GLY A C 1
ATOM 1392 O O . GLY A 1 171 ? 30.656 2.796 -47.537 1.00 79.75 171 GLY A O 1
ATOM 1393 N N . VAL A 1 172 ? 29.969 1.097 -46.224 1.00 72.44 172 VAL A N 1
ATOM 1394 C CA . VAL A 1 172 ? 28.591 1.564 -46.082 1.00 72.44 172 VAL A CA 1
ATOM 1395 C C . VAL A 1 172 ? 28.638 2.757 -45.143 1.00 72.44 172 VAL A C 1
ATOM 1397 O O . VAL A 1 172 ? 28.572 2.615 -43.923 1.00 72.44 172 VAL A O 1
ATOM 1400 N N . ARG A 1 173 ? 28.778 3.953 -45.723 1.00 66.69 173 ARG A N 1
ATOM 1401 C CA . ARG A 1 173 ? 28.581 5.203 -44.993 1.00 66.69 173 ARG A CA 1
ATOM 1402 C C . ARG A 1 173 ? 27.203 5.143 -44.376 1.00 66.69 173 ARG A C 1
ATOM 1404 O O . ARG A 1 173 ? 26.189 5.108 -45.071 1.00 66.69 173 ARG A O 1
ATOM 1411 N N . THR A 1 174 ? 27.169 5.076 -43.055 1.00 68.44 174 THR A N 1
ATOM 1412 C CA . THR A 1 174 ? 25.894 5.088 -42.355 1.00 68.44 174 THR A CA 1
ATOM 1413 C C . THR A 1 174 ? 25.217 6.425 -42.651 1.00 68.44 174 THR A C 1
ATOM 1415 O O . THR A 1 174 ? 25.872 7.469 -42.710 1.00 68.44 174 THR A O 1
ATOM 1418 N N . SER A 1 175 ? 23.893 6.430 -42.808 1.00 68.50 175 SER A N 1
ATOM 1419 C CA . SER A 1 175 ? 23.121 7.668 -43.006 1.00 68.50 175 SER A CA 1
ATOM 1420 C C . SER A 1 175 ? 23.374 8.703 -41.897 1.00 68.50 175 SER A C 1
ATOM 1422 O O . SER A 1 175 ? 23.109 9.891 -42.059 1.00 68.50 175 SER A O 1
ATOM 1424 N N . GLU A 1 176 ? 23.884 8.260 -40.745 1.00 71.62 176 GLU A N 1
ATOM 1425 C CA . GLU A 1 176 ? 24.297 9.109 -39.636 1.00 71.62 176 GLU A CA 1
ATOM 1426 C C . GLU A 1 176 ? 25.627 9.837 -39.891 1.00 71.62 176 GLU A C 1
ATOM 1428 O O . GLU A 1 176 ? 25.747 11.013 -39.544 1.00 71.62 176 GLU A O 1
ATOM 1433 N N . GLU A 1 177 ? 26.606 9.196 -40.532 1.00 72.44 177 GLU A N 1
ATOM 1434 C CA . GLU A 1 177 ? 27.845 9.854 -40.965 1.00 72.44 177 GLU A CA 1
ATOM 1435 C C . GLU A 1 177 ? 27.577 10.885 -42.057 1.00 72.44 177 GLU A C 1
ATOM 1437 O O . GLU A 1 177 ? 28.114 11.990 -41.998 1.00 72.44 177 GLU A O 1
ATOM 1442 N N . GLU A 1 178 ? 26.681 10.592 -43.002 1.00 75.81 178 GLU A N 1
ATOM 1443 C CA . GLU A 1 178 ? 26.255 11.580 -43.997 1.00 75.81 178 GLU A CA 1
ATOM 1444 C C . GLU A 1 178 ? 25.558 12.782 -43.347 1.00 75.81 178 GLU A C 1
ATOM 1446 O O . GLU A 1 178 ? 25.827 13.927 -43.716 1.00 75.81 178 GLU A O 1
ATOM 1451 N N . ARG A 1 179 ? 24.742 12.545 -42.310 1.00 76.81 179 ARG A N 1
ATOM 1452 C CA . ARG A 1 179 ? 24.075 13.602 -41.532 1.00 76.81 179 ARG A CA 1
ATOM 1453 C C . ARG A 1 179 ? 25.059 14.424 -40.688 1.00 76.81 179 ARG A C 1
ATOM 1455 O O . ARG A 1 179 ? 24.919 15.641 -40.577 1.00 76.81 179 ARG A O 1
ATOM 1462 N N . LYS A 1 180 ? 26.088 13.796 -40.113 1.00 79.69 180 LYS A N 1
ATOM 1463 C CA . LYS A 1 180 ? 27.178 14.494 -39.402 1.00 79.69 180 LYS A CA 1
ATOM 1464 C C . LYS A 1 180 ? 28.013 15.336 -40.370 1.00 79.69 180 LYS A C 1
ATOM 1466 O O . LYS A 1 180 ? 28.289 16.503 -40.094 1.00 79.69 180 LYS A O 1
ATOM 1471 N N . LEU A 1 181 ? 28.338 14.792 -41.541 1.00 76.94 181 LEU A N 1
ATOM 1472 C CA . LEU A 1 181 ? 29.059 15.510 -42.591 1.00 76.94 181 LEU A CA 1
ATOM 1473 C C . LEU A 1 181 ? 28.233 16.665 -43.178 1.00 76.94 181 LEU A C 1
ATOM 1475 O O . LEU A 1 181 ? 28.808 17.712 -43.483 1.00 76.94 181 LEU A O 1
ATOM 1479 N N . SER A 1 182 ? 26.905 16.540 -43.288 1.00 78.75 182 SER A N 1
ATOM 1480 C CA . SER A 1 182 ? 26.048 17.645 -43.737 1.00 78.75 182 SER A CA 1
ATOM 1481 C C . SER A 1 182 ? 26.034 18.804 -42.738 1.00 78.75 182 SER A C 1
ATOM 1483 O O . SER A 1 182 ? 26.144 19.956 -43.151 1.00 78.75 182 SER A O 1
ATOM 1485 N N . ILE A 1 183 ? 25.986 18.522 -41.428 1.00 77.69 183 ILE A N 1
ATOM 1486 C CA . ILE A 1 183 ? 26.069 19.559 -40.384 1.00 77.69 183 ILE A CA 1
ATOM 1487 C C . ILE A 1 183 ? 27.418 20.291 -40.463 1.00 77.69 183 ILE A C 1
ATOM 1489 O O . ILE A 1 183 ? 27.456 21.523 -40.475 1.00 77.69 183 ILE A O 1
ATOM 1493 N N . ILE A 1 184 ? 28.529 19.564 -40.614 1.00 76.06 184 ILE A N 1
ATOM 1494 C CA . ILE A 1 184 ? 29.866 20.171 -40.726 1.00 76.06 184 ILE A CA 1
ATOM 1495 C C . ILE A 1 184 ? 29.985 21.054 -41.983 1.00 76.06 184 ILE A C 1
ATOM 1497 O O . ILE A 1 184 ? 30.544 22.152 -41.904 1.00 76.06 184 ILE A O 1
ATOM 1501 N N . ARG A 1 185 ? 29.415 20.644 -43.129 1.00 75.31 185 ARG A N 1
ATOM 1502 C CA . ARG A 1 185 ? 29.373 21.490 -44.341 1.00 75.31 185 ARG A CA 1
ATOM 1503 C C . ARG A 1 185 ? 28.598 22.786 -44.115 1.00 75.31 185 ARG A C 1
ATOM 1505 O O . ARG A 1 185 ? 29.047 23.834 -44.567 1.00 75.31 185 ARG A O 1
ATOM 1512 N N . THR A 1 186 ? 27.482 22.742 -43.384 1.00 73.38 186 THR A N 1
ATOM 1513 C CA . THR A 1 186 ? 26.704 23.960 -43.091 1.00 73.38 186 THR A CA 1
ATOM 1514 C C . THR A 1 186 ? 27.428 24.947 -42.172 1.00 73.38 186 THR A C 1
ATOM 1516 O O . THR A 1 186 ? 27.168 26.146 -42.255 1.00 73.38 186 THR A O 1
ATOM 1519 N N . PHE A 1 187 ? 28.368 24.483 -41.340 1.00 65.56 187 PHE A N 1
ATOM 1520 C CA . PHE A 1 187 ? 29.146 25.352 -40.451 1.00 65.56 187 PHE A CA 1
ATOM 1521 C C . PHE A 1 187 ? 30.345 26.022 -41.140 1.00 65.56 187 PHE A C 1
ATOM 1523 O O . PHE A 1 187 ? 30.605 27.196 -40.887 1.00 65.56 187 PHE A O 1
ATOM 1530 N N . LYS A 1 188 ? 31.039 25.339 -42.062 1.00 62.31 188 LYS A N 1
ATOM 1531 C CA . LYS A 1 188 ? 32.200 25.916 -42.776 1.00 62.31 188 LYS A CA 1
ATOM 1532 C C . LYS A 1 188 ? 31.853 27.044 -43.761 1.00 62.31 188 LYS A C 1
ATOM 1534 O O . LYS A 1 188 ? 32.747 27.772 -44.170 1.00 62.31 188 LYS A O 1
ATOM 1539 N N . GLY A 1 189 ? 30.579 27.224 -44.117 1.00 58.56 189 GLY A N 1
ATOM 1540 C CA . GLY A 1 189 ? 30.131 28.307 -45.002 1.00 58.56 189 GLY A CA 1
ATOM 1541 C C . GLY A 1 189 ? 29.865 29.656 -44.319 1.00 58.56 189 GLY A C 1
ATOM 1542 O O . GLY A 1 189 ? 29.527 30.608 -45.012 1.00 58.56 189 GLY A O 1
ATOM 1543 N N . LYS A 1 190 ? 29.967 29.756 -42.983 1.00 59.47 190 LYS A N 1
ATOM 1544 C CA . LYS A 1 190 ? 29.549 30.959 -42.232 1.00 59.47 190 LYS A CA 1
ATOM 1545 C C . LYS A 1 190 ? 30.682 31.769 -41.589 1.00 59.47 190 LYS A C 1
ATOM 1547 O O . LYS A 1 190 ? 30.401 32.810 -41.014 1.00 59.47 190 LYS A O 1
ATOM 1552 N N . THR A 1 191 ? 31.946 31.350 -41.681 1.00 57.69 191 THR A N 1
ATOM 1553 C CA . THR A 1 191 ? 33.051 31.984 -40.924 1.00 57.69 191 THR A CA 1
ATOM 1554 C C . THR A 1 191 ? 33.896 32.992 -41.711 1.00 57.69 191 THR A C 1
ATOM 1556 O O . THR A 1 191 ? 34.974 33.359 -41.259 1.00 57.69 191 THR A O 1
ATOM 1559 N N . THR A 1 192 ? 33.445 33.482 -42.868 1.00 58.94 192 THR A N 1
ATOM 1560 C CA . THR A 1 192 ? 34.191 34.488 -43.648 1.00 58.94 192 THR A CA 1
ATOM 1561 C C . THR A 1 192 ? 33.316 35.690 -43.989 1.00 58.94 192 THR A C 1
ATOM 1563 O O . THR A 1 192 ? 32.845 35.776 -45.120 1.00 58.94 192 THR A O 1
ATOM 1566 N N . LYS A 1 193 ? 33.063 36.585 -43.021 1.00 57.78 193 LYS A N 1
ATOM 1567 C CA . LYS A 1 193 ? 32.774 38.028 -43.230 1.00 57.78 193 LYS A CA 1
ATOM 1568 C C . LYS A 1 193 ? 32.310 38.728 -41.943 1.00 57.78 193 LYS A C 1
ATOM 1570 O O . LYS A 1 193 ? 31.281 39.379 -41.939 1.00 57.78 193 LYS A O 1
ATOM 1575 N N . GLU A 1 194 ? 33.075 38.660 -40.860 1.00 58.19 194 GLU A N 1
ATOM 1576 C CA . GLU A 1 194 ? 32.972 39.710 -39.836 1.00 58.19 194 GLU A CA 1
ATOM 1577 C C . GLU A 1 194 ? 34.377 40.223 -39.541 1.00 58.19 194 GLU A C 1
ATOM 1579 O O . GLU A 1 194 ? 35.178 39.637 -38.816 1.00 58.19 194 GLU A O 1
ATOM 1584 N N . SER A 1 195 ? 34.685 41.293 -40.267 1.00 54.50 195 SER A N 1
ATOM 1585 C CA . SER A 1 195 ? 35.792 42.206 -40.062 1.00 54.50 195 SER A CA 1
ATOM 1586 C C . SER A 1 195 ? 35.811 42.681 -38.611 1.00 54.50 195 SER A C 1
ATOM 1588 O O . SER A 1 195 ? 34.971 43.486 -38.207 1.00 54.50 195 SER A O 1
ATOM 1590 N N . TRP A 1 196 ? 36.793 42.226 -37.840 1.00 55.50 196 TRP A N 1
ATOM 1591 C CA . TRP A 1 196 ? 37.168 42.884 -36.596 1.00 55.50 196 TRP A CA 1
ATOM 1592 C C . TRP A 1 196 ? 37.873 44.189 -36.960 1.00 55.50 196 TRP A C 1
ATOM 1594 O O . TRP A 1 196 ? 39.071 44.216 -37.233 1.00 55.50 196 TRP A O 1
ATOM 1604 N N . GLY A 1 197 ? 37.096 45.269 -37.030 1.00 58.06 197 GLY A N 1
ATOM 1605 C CA . GLY A 1 197 ? 37.626 46.624 -37.038 1.00 58.06 197 GLY A CA 1
ATOM 1606 C C . GLY A 1 197 ? 38.311 46.883 -35.702 1.00 58.06 197 GLY A C 1
ATOM 1607 O O . GLY A 1 197 ? 37.651 47.144 -34.701 1.00 58.06 197 GLY A O 1
ATOM 1608 N N . VAL A 1 198 ? 39.637 46.768 -35.683 1.00 59.03 198 VAL A N 1
ATOM 1609 C CA . VAL A 1 198 ? 40.475 47.208 -34.568 1.00 59.03 198 VAL A CA 1
ATOM 1610 C C . VAL A 1 198 ? 40.487 48.735 -34.595 1.00 59.03 198 VAL A C 1
ATOM 1612 O O . VAL A 1 198 ? 41.163 49.344 -35.420 1.00 59.03 198 VAL A O 1
ATOM 1615 N N . VAL A 1 199 ? 39.703 49.359 -33.717 1.00 60.50 199 VAL A N 1
ATOM 1616 C CA . VAL A 1 199 ? 39.787 50.798 -33.453 1.00 60.50 199 VAL A CA 1
ATOM 1617 C C . VAL A 1 199 ? 40.950 51.012 -32.486 1.00 60.50 199 VAL A C 1
ATOM 1619 O O . VAL A 1 199 ? 40.839 50.724 -31.298 1.00 60.50 199 VAL A O 1
ATOM 1622 N N . VAL A 1 200 ? 42.081 51.479 -33.014 1.00 63.44 200 VAL A N 1
ATOM 1623 C CA . VAL A 1 200 ? 43.196 52.007 -32.218 1.00 63.44 200 VAL A CA 1
ATOM 1624 C C . VAL A 1 200 ? 42.873 53.469 -31.912 1.00 63.44 200 VAL A C 1
ATOM 1626 O O . VAL A 1 200 ? 42.869 54.301 -32.816 1.00 63.44 200 VAL A O 1
ATOM 1629 N N . GLY A 1 201 ? 42.534 53.762 -30.657 1.00 63.31 201 GLY A N 1
ATOM 1630 C CA . GLY A 1 201 ? 42.387 55.125 -30.146 1.00 63.31 201 GLY A CA 1
ATOM 1631 C C . GLY A 1 201 ? 43.713 55.631 -29.580 1.00 63.31 201 GLY A C 1
ATOM 1632 O O . GLY A 1 201 ? 44.334 54.927 -28.783 1.00 63.31 201 GLY A O 1
ATOM 1633 N N . LEU A 1 202 ? 44.120 56.814 -30.050 1.00 59.25 202 LEU A N 1
ATOM 1634 C CA . LEU A 1 202 ? 45.227 57.650 -29.565 1.00 59.25 202 LEU A CA 1
ATOM 1635 C C . LEU A 1 202 ? 44.880 58.337 -28.240 1.00 59.25 202 LEU A C 1
ATOM 1637 O O . LEU A 1 202 ? 43.690 58.686 -28.065 1.00 59.25 202 LEU A O 1
#

pLDDT: mean 70.2, std 18.82, range [40.38, 97.75]

Radius of gyration: 34.26 Å; chains: 1; bounding box: 113×70×74 Å

Organism: Phlebiopsis gigantea (strain 11061_1 CR5-6) (NCBI:txid745531)

Foldseek 3Di:
DDDDDDDDDPDPPVVVVVVVVPCPPDPPLVVVLPPDCPPPDPVVVVVSCCVSPQQQWWWADLVQQDIDGPDQPPDDDDRPPPPDAQDADPPPRHGTQTDGNPDDGDDSPCNVSSVVSVVCSVVVVVVVVVVVVVVVVVVVVVVVVVVVVPPCPVVVVVVVVVVVVVCVVVVVCDVVNVVVVVVVVVVVVPPPDDDPPPDDDD

Sequence (202 aa):
MSWYLPGSWSDNSSLLAAIRLSLKKSTPFQRRCDRRIDYDTRLGHYANWTRCNPAFQKYACFDCRKVFKCTSSKEDGPIIKGPWYPPHCPSCGKEGRRVGTAFKAPSRNDLCGWKELREWVESGGEESAQKSLMQERRASRQRLRVDDRSRISMDERRKRIEALQKASELGVRTSEEERKLSIIRTFKGKTTKESWGVVVGL